Protein 4L15 (pdb70)

Secondary structure (DSSP, 8-state):
---GGGTTS-HHHHHHIIIIIEE-----TTTT-SS-HHHHHHHIIIIIHHHH-TTTS-GGGPPPSEEEEESSSSS-HHHHHHHHHHHTTPEEEEEEHHHHHTTT-TTHHHHHHHHHHHHHHSSSEEEEEETHHHHH---HHHHHHHHHHHHHHHHHTT-TT--EEEEEEES-GGG--TTTTTT-SEEEE-PPPPHHHHHHHHHHHHTTS-B---HHHHHHHHHH-TT--HHHHHHHHHHHHHHHHHTTGGGGGT--GGGSPPB-HHHHHHHHHH---SS-HHHHHHHHHHHHHH----

B-factor: mean 52.99, std 21.55, range [22.75, 134.72]

InterPro domains:
  IPR003593 AAA+ ATPase domain [SM00382] (348-484)
  IPR003959 ATPase, AAA-type, core [PF00004] (352-481)
  IPR003960 ATPase, AAA-type, conserved site [PS00674] (454-473)
  IPR015415 Spastin/Vps4, C-terminal [PF09336] (552-585)
  IPR027417 P-loop containing nucleoside triphosphate hydrolase [G3DSA:3.40.50.300] (311-581)
  IPR027417 P-loop containing nucleoside triphosphate hydrolase [SSF52540] (313-583)
  IPR041569 AAA ATPase, AAA+ lid domain [PF17862] (507-549)
  IPR050304 Microtubule-severing AAA ATPase [PTHR23074] (233-586)

Nearest PDB structures (foldseek):
  4l15-assembly1_A  TM=1.003E+00  e=4.415E-58  Caenorhabditis elegans
  4l16-assembly1_A  TM=9.827E-01  e=1.085E-46  Caenorhabditis elegans
  6pen-assembly1_A  TM=8.642E-01  e=1.098E-24  Homo sapiens
  1iy2-assembly1_A  TM=8.961E-01  e=2.132E-16  Thermus thermophilus
  1iy0-assembly1_A  TM=8.402E-01  e=6.247E-17  Thermus thermophilus

Sequence (298 aa):
RAEPTLKHFDENIISLIESEIMSVNNEIGWADVAGLEGAKKALREIVVLPFKRPDVFTGIRAPPKGVLLFGPPGTGKTMIGRCVASQCKATFFNISASSLTSKWVGEGEKLVRALFSVARLKLPSVIFIDEIDSLLSSHESSRRIKTEFLVQLDGVNTAPDERLLVLGATNRPQELDEAARRRFQKRLYIALPEPESRTQIVQNLLVGTRHDITNHNLERIRELTDGYSGADMRQLCTEAAMGPIRDIGDDIETIDKDDIRAVTVMDFAEAARVVRPTVDDSQLDAYAAWDKKFGCLP

Solvent-accessible surface area: 15462 Å² total; per-residue (Å²): 131,82,47,102,80,8,137,142,21,80,150,82,0,7,61,33,1,75,86,102,3,45,42,100,70,62,169,32,37,50,49,109,30,29,18,62,128,28,3,40,120,14,3,108,87,22,1,0,38,2,5,98,122,35,103,60,39,79,67,188,159,53,41,23,34,3,0,0,0,0,0,0,41,29,23,38,16,32,90,8,0,55,0,0,1,6,26,6,109,2,13,4,0,40,6,27,0,49,23,2,35,74,141,35,61,51,62,1,32,82,0,1,96,0,2,0,37,6,0,71,64,85,65,26,0,0,0,0,1,39,62,0,16,44,2,17,42,161,211,87,35,22,158,115,2,44,72,23,2,58,84,26,5,68,22,2,96,106,25,134,107,40,86,2,2,0,1,0,0,2,56,125,0,91,84,6,76,138,34,4,38,154,50,0,111,79,28,0,34,3,33,27,13,100,56,122,19,15,8,82,27,0,77,74,76,4,117,93,54,138,70,92,25,71,130,126,20,10,92,111,0,62,122,40,0,107,26,7,1,13,47,2,0,158,91,0,7,78,31,0,23,70,11,3,57,142,100,35,43,124,85,78,144,120,48,82,169,99,94,33,79,4,2,40,35,119,7,0,27,96,0,21,207,88,6,182,64,84,9,75,108,74,69,41,95,53,10,53,55,18,26,184,140,41,24,54,28,165

GO terms:
  GO:0005515 protein binding (F, IPI)
  GO:0008017 microtubule binding (F, IDA)
  GO:0005634 nucleus (C, IDA)
  GO:0016887 ATP hydrolysis activity (F, IDA)
  GO:0045931 positive regulation of mitotic cell cycle (P, IMP)
  GO:0000287 magnesium ion binding (F, IDA)
  GO:0016787 hydrolase activity (F, IDA)
  GO:0046034 ATP metabolic process (P, IDA)

Structure (mmCIF, N/CA/C/O backbone):
data_4L15
#
_entry.id   4L15
#
_cell.length_a   108.295
_cell.length_b   108.295
_cell.length_c   54.870
_cell.angle_alpha   90.00
_cell.angle_beta   90.00
_cell.angle_gamma   120.00
#
_symmetry.space_group_name_H-M   'P 65'
#
loop_
_entity.id
_entity.type
_entity.pdbx_description
1 polymer 'Fidgetin-like protein 1'
2 non-polymer TRIS(HYDROXYETHYL)AMINOMETHANE
3 water water
#
loop_
_atom_site.group_PDB
_atom_site.id
_atom_site.type_symbol
_atom_site.label_atom_id
_atom_site.label_alt_id
_atom_site.label_comp_id
_atom_site.label_asym_id
_atom_site.label_entity_id
_atom_site.label_seq_id
_atom_site.pdbx_PDB_ins_code
_atom_site.Cartn_x
_atom_site.Cartn_y
_atom_site.Cartn_z
_atom_site.occupancy
_atom_site.B_iso_or_equiv
_atom_site.auth_seq_id
_atom_site.auth_comp_id
_atom_site.auth_asym_id
_atom_site.auth_atom_id
_atom_site.pdbx_PDB_model_num
ATOM 1 N N . ARG A 1 26 ? -12.048 -32.251 -28.616 1.00 50.88 286 ARG A N 1
ATOM 2 C CA . ARG A 1 26 ? -12.953 -33.154 -27.912 1.00 40.11 286 ARG A CA 1
ATOM 3 C C . ARG A 1 26 ? -14.275 -33.406 -28.654 1.00 51.56 286 ARG A C 1
ATOM 4 O O . ARG A 1 26 ? -14.854 -32.509 -29.270 1.00 53.36 286 ARG A O 1
ATOM 12 N N . ALA A 1 27 ? -14.752 -34.640 -28.578 1.00 62.31 287 ALA A N 1
ATOM 13 C CA . ALA A 1 27 ? -15.973 -35.026 -29.262 1.00 66.50 287 ALA A CA 1
ATOM 14 C C . ALA A 1 27 ? -17.217 -34.592 -28.491 1.00 67.60 287 ALA A C 1
ATOM 15 O O . ALA A 1 27 ? -18.338 -34.776 -28.972 1.00 68.14 287 ALA A O 1
ATOM 17 N N . GLU A 1 28 ? -17.024 -34.043 -27.293 1.00 63.15 288 GLU A N 1
ATOM 18 C CA . GLU A 1 28 ? -18.157 -33.608 -26.482 1.00 55.05 288 GLU A CA 1
ATOM 19 C C . GLU A 1 28 ? -18.860 -32.413 -27.122 1.00 51.90 288 GLU A C 1
ATOM 20 O O . GLU A 1 28 ? -18.254 -31.341 -27.312 1.00 46.44 288 GLU A O 1
ATOM 26 N N . PRO A 1 29 ? -20.136 -32.614 -27.482 1.00 49.80 289 PRO A N 1
ATOM 27 C CA . PRO A 1 29 ? -20.991 -31.609 -28.109 1.00 53.94 289 PRO A CA 1
ATOM 28 C C . PRO A 1 29 ? -21.212 -30.412 -27.187 1.00 59.89 289 PRO A C 1
ATOM 29 O O . PRO A 1 29 ? -21.353 -29.277 -27.660 1.00 66.28 289 PRO A O 1
ATOM 33 N N . THR A 1 30 ? -21.229 -30.684 -25.883 1.00 46.28 290 THR A N 1
ATOM 34 C CA . THR A 1 30 ? -21.437 -29.668 -24.852 1.00 44.78 290 THR A CA 1
ATOM 35 C C . THR A 1 30 ? -20.198 -28.800 -24.555 1.00 51.53 290 THR A C 1
ATOM 36 O O . THR A 1 30 ? -20.293 -27.833 -23.808 1.00 61.40 290 THR A O 1
ATOM 40 N N . LEU A 1 31 ? -19.045 -29.140 -25.133 1.00 43.32 291 LEU A N 1
ATOM 41 C CA . LEU A 1 31 ? -17.826 -28.341 -24.940 1.00 43.62 291 LEU A CA 1
ATOM 42 C C . LEU A 1 31 ? -17.310 -27.748 -26.265 1.00 45.75 291 LEU A C 1
ATOM 43 O O . LEU A 1 31 ? -16.158 -27.286 -26.366 1.00 39.48 291 LEU A O 1
ATOM 48 N N . LYS A 1 32 ? -18.159 -27.776 -27.286 1.00 44.28 292 LYS A N 1
ATOM 49 C CA . LYS A 1 32 ? -17.763 -27.280 -28.599 1.00 46.87 292 LYS A CA 1
ATOM 50 C C . LYS A 1 32 ? -17.559 -25.772 -28.568 1.00 48.45 292 LYS A C 1
ATOM 51 O O . LYS A 1 32 ? -16.797 -25.232 -29.375 1.00 52.24 292 LYS A O 1
ATOM 57 N N . HIS A 1 33 ? -18.200 -25.110 -27.600 1.00 49.50 293 HIS A N 1
ATOM 58 C CA . HIS A 1 33 ? -18.072 -23.652 -27.413 1.00 57.72 293 HIS A CA 1
ATOM 59 C C . HIS A 1 33 ? -16.854 -23.195 -26.582 1.00 57.86 293 HIS A C 1
ATOM 60 O O . HIS A 1 33 ? -16.636 -22.001 -26.400 1.00 63.00 293 HIS A O 1
ATOM 67 N N . PHE A 1 34 ? -16.067 -24.132 -26.075 1.00 52.81 294 PHE A N 1
ATOM 68 C CA . PHE A 1 34 ? -14.820 -23.770 -25.416 1.00 45.48 294 PHE A CA 1
ATOM 69 C C . PHE A 1 34 ? -13.670 -23.867 -26.391 1.00 44.16 294 PHE A C 1
ATOM 70 O O . PHE A 1 34 ? -13.715 -24.653 -27.338 1.00 52.22 294 PHE A O 1
ATOM 78 N N . ASP A 1 35 ? -12.644 -23.056 -26.149 1.00 44.45 295 ASP A N 1
ATOM 79 C CA . ASP A 1 35 ?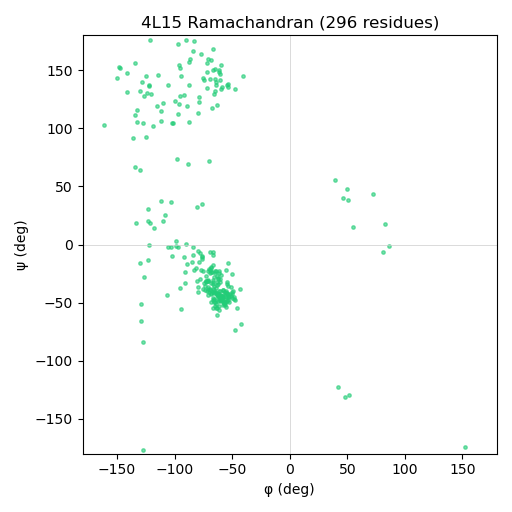 -11.371 -23.182 -26.845 1.00 50.44 295 ASP A CA 1
ATOM 80 C C . ASP A 1 35 ? -10.902 -24.629 -26.844 1.00 51.33 295 ASP A C 1
ATOM 81 O O . ASP A 1 35 ? -10.933 -25.318 -25.802 1.00 43.52 295 ASP A O 1
ATOM 86 N N . GLU A 1 36 ? -10.475 -25.092 -28.011 1.00 51.34 296 GLU A N 1
ATOM 87 C CA . GLU A 1 36 ? -9.977 -26.454 -28.152 1.00 59.77 296 GLU A CA 1
ATOM 88 C C . GLU A 1 36 ? -8.720 -26.661 -27.320 1.00 48.43 296 GLU A C 1
ATOM 89 O O . GLU A 1 36 ? -8.530 -27.727 -26.723 1.00 50.32 296 GLU A O 1
ATOM 95 N N . ASN A 1 37 ? -7.874 -25.635 -27.269 1.00 49.87 297 ASN A N 1
ATOM 96 C CA . ASN A 1 37 ? -6.657 -25.681 -26.456 1.00 57.22 297 ASN A CA 1
ATOM 97 C C . ASN A 1 37 ? -6.975 -25.865 -24.968 1.00 54.69 297 ASN A C 1
ATOM 98 O O . ASN A 1 37 ? -6.321 -26.635 -24.259 1.00 53.32 297 ASN A O 1
ATOM 103 N N . ILE A 1 38 ? -8.018 -25.181 -24.515 1.00 56.01 298 ILE A N 1
ATOM 104 C CA . ILE A 1 38 ? -8.423 -25.222 -23.113 1.00 55.68 298 ILE A CA 1
ATOM 105 C C . ILE A 1 38 ? -8.980 -26.587 -22.689 1.00 45.08 298 ILE A C 1
ATOM 106 O O . ILE A 1 38 ? -8.553 -27.142 -21.676 1.00 41.29 298 ILE A O 1
ATOM 111 N N . ILE A 1 39 ? -9.912 -27.121 -23.477 1.00 44.30 299 ILE A N 1
ATOM 112 C CA . ILE A 1 39 ? -10.384 -28.499 -23.311 1.00 45.73 299 ILE A CA 1
ATOM 113 C C . ILE A 1 39 ? -9.222 -29.493 -23.353 1.00 40.82 299 ILE A C 1
ATOM 114 O O . ILE A 1 39 ? -9.190 -30.453 -22.587 1.00 39.19 299 ILE A O 1
ATOM 119 N N . SER A 1 40 ? -8.266 -29.255 -24.247 1.00 42.75 300 SER A N 1
ATOM 120 C CA . SER A 1 40 ? -7.114 -30.141 -24.401 1.00 41.67 300 SER A CA 1
ATOM 121 C C . SER A 1 40 ? -6.253 -30.117 -23.144 1.00 42.90 300 SER A C 1
ATOM 122 O O . SER A 1 40 ? -5.689 -31.128 -22.719 1.00 46.91 300 SER A O 1
ATOM 125 N N . LEU A 1 41 ? -6.174 -28.940 -22.545 1.00 48.33 301 LEU A N 1
ATOM 126 C CA . LEU A 1 41 ? -5.457 -28.750 -21.300 1.00 43.47 301 LEU A CA 1
ATOM 127 C C . LEU A 1 41 ? -6.100 -29.552 -20.169 1.00 44.75 301 LEU A C 1
ATOM 128 O O . LEU A 1 41 ? -5.428 -30.337 -19.492 1.00 39.07 301 LEU A O 1
ATOM 133 N N . ILE A 1 42 ? -7.402 -29.335 -19.968 1.00 37.30 302 ILE A N 1
ATOM 134 C CA . ILE A 1 42 ? -8.160 -30.051 -18.951 1.00 42.45 302 ILE A CA 1
ATOM 135 C C . ILE A 1 42 ? -7.989 -31.560 -19.117 1.00 43.92 302 ILE A C 1
ATOM 136 O O . ILE A 1 42 ? -7.778 -32.306 -18.146 1.00 45.40 302 ILE A O 1
ATOM 141 N N . GLU A 1 43 ? -8.045 -32.008 -20.362 1.00 36.29 303 GLU A N 1
ATOM 142 C CA . GLU A 1 43 ? -7.972 -33.432 -20.642 1.00 42.86 303 GLU A CA 1
ATOM 143 C C . GLU A 1 43 ? -6.630 -34.066 -20.249 1.00 50.57 303 GLU A C 1
ATOM 144 O O . GLU A 1 43 ? -6.598 -35.165 -19.686 1.00 55.14 303 GLU A O 1
ATOM 150 N N . SER A 1 44 ? -5.528 -33.375 -20.526 1.00 43.49 304 SER A N 1
ATOM 151 C CA . SER A 1 44 ? -4.203 -33.985 -20.352 1.00 44.81 304 SER A CA 1
ATOM 152 C C . SER A 1 44 ? -3.410 -33.579 -19.101 1.00 49.42 304 SER A C 1
ATOM 153 O O . SER A 1 44 ? -2.389 -34.184 -18.822 1.00 63.58 304 SER A O 1
ATOM 156 N N . GLU A 1 45 ? -3.850 -32.570 -18.356 1.00 48.19 305 GLU A N 1
ATOM 157 C CA . GLU A 1 45 ? -3.077 -32.117 -17.190 1.00 51.42 305 GLU A CA 1
ATOM 158 C C . GLU A 1 45 ? -3.903 -32.072 -15.908 1.00 47.67 305 GLU A C 1
ATOM 159 O O . GLU A 1 45 ? -3.385 -32.203 -14.803 1.00 45.76 305 GLU A O 1
ATOM 165 N N . ILE A 1 46 ? -5.198 -31.868 -16.059 1.00 47.27 306 ILE A N 1
ATOM 166 C CA . ILE A 1 46 ? -6.031 -31.620 -14.907 1.00 39.00 306 ILE A CA 1
ATOM 167 C C . ILE A 1 46 ? -6.916 -32.809 -14.540 1.00 35.20 306 ILE A C 1
ATOM 168 O O . ILE A 1 46 ? -7.018 -33.171 -13.369 1.00 33.62 306 ILE A O 1
ATOM 173 N N . MET A 1 47 ? -7.515 -33.434 -15.551 1.00 35.71 307 MET A N 1
ATOM 174 C CA . MET A 1 47 ? -8.492 -34.500 -15.341 1.00 42.58 307 MET A CA 1
ATOM 175 C C . MET A 1 47 ? -7.791 -35.855 -15.226 1.00 47.21 307 MET A C 1
ATOM 176 O O . MET A 1 47 ? -6.856 -36.139 -15.973 1.00 52.50 307 MET A O 1
ATOM 181 N N . SER A 1 48 ? -8.220 -36.675 -14.272 1.00 37.74 308 SER A N 1
ATOM 182 C CA . SER A 1 48 ? -7.714 -38.038 -14.173 1.00 49.72 308 SER A CA 1
ATOM 183 C C . SER A 1 48 ? -8.789 -38.964 -13.627 1.00 58.20 308 SER A C 1
ATOM 184 O O . SER A 1 48 ? -9.693 -38.519 -12.913 1.00 59.30 308 SER A O 1
ATOM 187 N N . VAL A 1 49 ? -8.703 -40.245 -13.981 1.00 53.83 309 VAL A N 1
ATOM 188 C CA . VAL A 1 49 ? -9.534 -41.256 -13.335 1.00 62.45 309 VAL A CA 1
ATOM 189 C C . VAL A 1 49 ? -8.660 -42.388 -12.827 1.00 68.24 309 VAL A C 1
ATOM 190 O O . VAL A 1 49 ? -8.172 -43.221 -13.597 1.00 72.63 309 VAL A O 1
ATOM 194 N N . ASN A 1 50 ? -8.458 -42.408 -11.520 1.00 67.44 310 ASN A N 1
ATOM 195 C CA . ASN A 1 50 ? -7.629 -43.423 -10.908 1.00 74.77 310 ASN A CA 1
ATOM 196 C C . ASN A 1 50 ? -8.419 -44.140 -9.824 1.00 78.66 310 ASN A C 1
ATOM 197 O O . ASN A 1 50 ? -8.441 -43.688 -8.685 1.00 86.72 310 ASN A O 1
ATOM 202 N N . ASN A 1 51 ? -9.068 -45.251 -10.181 1.00 74.92 311 ASN A N 1
ATOM 203 C CA . ASN A 1 51 ? -9.936 -45.976 -9.248 1.00 83.73 311 ASN A CA 1
ATOM 204 C C . ASN A 1 51 ? -9.314 -47.242 -8.666 1.00 87.04 311 ASN A C 1
ATOM 205 O O . ASN A 1 51 ? -10.003 -48.235 -8.450 1.00 82.56 311 ASN A O 1
ATOM 210 N N . GLU A 1 52 ? -8.014 -47.201 -8.403 1.00 95.84 312 GLU A N 1
ATOM 211 C CA . GLU A 1 52 ? -7.313 -48.359 -7.860 1.00 102.30 312 GLU A CA 1
ATOM 212 C C . GLU A 1 52 ? -6.427 -47.958 -6.691 1.00 94.42 312 GLU A C 1
ATOM 213 O O . GLU A 1 52 ? -5.508 -48.682 -6.308 1.00 94.14 312 GLU A O 1
ATOM 219 N N . ILE A 1 53 ? -6.714 -46.797 -6.124 1.00 88.05 313 ILE A N 1
ATOM 220 C CA . ILE A 1 53 ? -5.907 -46.275 -5.038 1.00 83.30 313 ILE A CA 1
ATOM 221 C C . ILE A 1 53 ? -6.434 -46.758 -3.693 1.00 86.20 313 ILE A C 1
ATOM 222 O O . ILE A 1 53 ? -5.719 -46.708 -2.693 1.00 81.99 313 ILE A O 1
ATOM 227 N N . GLY A 1 54 ? -7.674 -47.242 -3.676 1.00 94.12 314 GLY A N 1
ATOM 228 C CA . GLY A 1 54 ? -8.324 -47.618 -2.433 1.00 103.00 314 GLY A CA 1
ATOM 229 C C . GLY A 1 54 ? -8.228 -46.463 -1.455 1.00 108.63 314 GLY A C 1
ATOM 230 O O . GLY A 1 54 ? -8.548 -45.325 -1.804 1.00 110.72 314 GLY A O 1
ATOM 231 N N . TRP A 1 55 ? -7.772 -46.743 -0.238 1.00 105.28 315 TRP A N 1
ATOM 232 C CA . TRP A 1 55 ? -7.426 -45.673 0.691 1.00 97.43 315 TRP A CA 1
ATOM 233 C C . TRP A 1 55 ? -5.928 -45.406 0.697 1.00 101.55 315 TRP A C 1
ATOM 234 O O . TRP A 1 55 ? -5.445 -44.579 1.467 1.00 107.79 315 TRP A O 1
ATOM 245 N N . ALA A 1 56 ? -5.208 -46.126 -0.161 1.00 100.76 316 ALA A N 1
ATOM 246 C CA . ALA A 1 56 ? -3.754 -45.994 -0.320 1.00 103.95 316 ALA A CA 1
ATOM 247 C C . ALA A 1 56 ? -2.924 -46.158 0.957 1.00 110.75 316 ALA A C 1
ATOM 248 O O . ALA A 1 56 ? -1.739 -45.814 0.964 1.00 111.79 316 ALA A O 1
ATOM 250 N N . ASP A 1 57 ? -3.540 -46.694 2.013 1.00 114.51 317 ASP A N 1
ATOM 251 C CA . ASP A 1 57 ? -2.884 -46.862 3.310 1.00 116.71 317 ASP A CA 1
ATOM 252 C C . ASP A 1 57 ? -2.224 -45.568 3.743 1.00 118.20 317 ASP A C 1
ATOM 253 O O . ASP A 1 57 ? -1.060 -45.559 4.145 1.00 120.42 317 ASP A O 1
ATOM 258 N N . VAL A 1 58 ? -2.964 -44.472 3.646 1.00 116.89 318 VAL A N 1
ATOM 259 C CA . VAL A 1 58 ? -2.371 -43.158 3.839 1.00 115.41 318 VAL A CA 1
ATOM 260 C C . VAL A 1 58 ? -1.935 -42.913 5.277 1.00 117.00 318 VAL A C 1
ATOM 261 O O . VAL A 1 58 ? -2.409 -43.560 6.210 1.00 115.64 318 VAL A O 1
ATOM 265 N N . ALA A 1 59 ? -1.016 -41.968 5.433 1.00 120.88 319 ALA A N 1
ATOM 266 C CA . ALA A 1 59 ? -0.579 -41.516 6.741 1.00 124.39 319 ALA A CA 1
ATOM 267 C C . ALA A 1 59 ? -1.647 -40.613 7.335 1.00 131.06 319 ALA A C 1
ATOM 268 O O . ALA A 1 59 ? -1.575 -40.234 8.506 1.00 134.72 319 ALA A O 1
ATOM 270 N N . GLY A 1 60 ? -2.626 -40.260 6.504 1.00 132.73 320 GLY A N 1
ATOM 271 C CA . GLY A 1 60 ? -3.761 -39.457 6.920 1.00 128.72 320 GLY A CA 1
ATOM 272 C C . GLY A 1 60 ? -4.455 -40.078 8.113 1.00 126.09 320 GLY A C 1
ATOM 273 O O . GLY A 1 60 ? -4.652 -41.297 8.173 1.00 124.30 320 GLY A O 1
ATOM 274 N N . LEU A 1 61 ? -4.813 -39.234 9.071 1.00 120.31 321 LEU A N 1
ATOM 275 C CA . LEU A 1 61 ? -5.360 -39.713 10.328 1.00 111.94 321 LEU A CA 1
ATOM 276 C C . LEU A 1 61 ? -6.703 -40.408 10.121 1.00 105.13 321 LEU A C 1
ATOM 277 O O . LEU A 1 61 ? -7.425 -40.108 9.171 1.00 99.16 321 LEU A O 1
ATOM 282 N N . GLU A 1 62 ? -7.005 -41.366 10.993 1.00 104.32 322 GLU A N 1
ATOM 283 C CA . GLU A 1 62 ? -8.213 -42.176 10.867 1.00 100.79 322 GLU A CA 1
ATOM 284 C C . GLU A 1 62 ? -9.478 -41.332 11.058 1.00 81.97 322 GLU A C 1
ATOM 285 O O . GLU A 1 62 ? -10.530 -41.653 10.502 1.00 68.34 322 GLU A O 1
ATOM 291 N N . GLY A 1 63 ? -9.362 -40.255 11.836 1.00 78.36 323 GLY A N 1
ATOM 292 C CA . GLY A 1 63 ? -10.475 -39.352 12.081 1.00 74.20 323 GLY A CA 1
ATOM 293 C C . GLY A 1 63 ? -10.895 -38.602 10.831 1.00 67.78 323 GLY A C 1
ATOM 294 O O . GLY A 1 63 ? -12.102 -38.515 10.508 1.00 68.61 323 GLY A O 1
ATOM 295 N N . ALA A 1 64 ? -9.901 -38.049 10.135 1.00 48.23 324 ALA A N 1
ATOM 296 C CA . ALA A 1 64 ? -10.118 -37.434 8.829 1.00 47.17 324 ALA A CA 1
ATOM 297 C C . ALA A 1 64 ? -10.662 -38.455 7.828 1.00 46.97 324 ALA A C 1
ATOM 298 O O . ALA A 1 64 ? -11.634 -38.178 7.115 1.00 39.81 324 ALA A O 1
ATOM 300 N N . LYS A 1 65 ? -10.029 -39.631 7.797 1.00 39.11 325 LYS A N 1
ATOM 301 C CA . LYS A 1 65 ? -10.370 -40.698 6.859 1.00 43.41 325 LYS A CA 1
ATOM 302 C C . LYS A 1 65 ? -11.861 -41.059 6.961 1.00 39.66 325 LYS A C 1
ATOM 303 O O . LYS A 1 65 ? -12.580 -41.147 5.956 1.00 39.35 325 LYS A O 1
ATOM 309 N N . LYS A 1 66 ? -12.319 -41.223 8.193 1.00 42.44 326 LYS A N 1
ATOM 310 C CA . LYS A 1 66 ? -13.711 -41.508 8.488 1.00 41.95 326 LYS A CA 1
ATOM 311 C C . LYS A 1 66 ? -14.618 -40.327 8.177 1.00 35.19 326 LYS A C 1
ATOM 312 O O . LYS A 1 66 ? -15.774 -40.518 7.771 1.00 41.29 326 LYS A O 1
ATOM 318 N N . ALA A 1 67 ? -14.111 -39.105 8.357 1.00 33.19 327 ALA A N 1
ATOM 319 C CA . ALA A 1 67 ? -14.945 -37.926 8.081 1.00 34.31 327 ALA A CA 1
ATOM 320 C C . ALA A 1 67 ? -15.261 -37.809 6.593 1.00 36.83 327 ALA A C 1
ATOM 321 O O . ALA A 1 67 ? -16.424 -37.759 6.196 1.00 43.10 327 ALA A O 1
ATOM 323 N N . LEU A 1 68 ? -14.239 -37.795 5.749 1.00 33.83 328 LEU A N 1
ATOM 324 C CA . LEU A 1 68 ? -14.526 -37.604 4.338 1.00 48.42 328 LEU A CA 1
ATOM 325 C C . LEU A 1 68 ? -15.090 -38.890 3.721 1.00 45.76 328 LEU A C 1
ATOM 326 O O . LEU A 1 68 ? -15.617 -38.888 2.608 1.00 46.00 328 LEU A O 1
ATOM 331 N N . ARG A 1 69 ? -15.009 -39.984 4.469 1.00 32.86 329 ARG A N 1
ATOM 332 C CA . ARG A 1 69 ? -15.774 -41.169 4.112 1.00 30.79 329 ARG A CA 1
ATOM 333 C C . ARG A 1 69 ? -17.252 -40.846 4.258 1.00 32.56 329 ARG A C 1
ATOM 334 O O . ARG A 1 69 ? -18.062 -41.139 3.382 1.00 36.36 329 ARG A O 1
ATOM 342 N N . GLU A 1 70 ? -17.589 -40.232 5.387 1.00 35.51 330 GLU A N 1
ATOM 343 C CA . GLU A 1 70 ? -18.971 -39.917 5.708 1.00 34.08 330 GLU A CA 1
ATOM 344 C C . GLU A 1 70 ? -19.481 -38.686 4.964 1.00 31.68 330 GLU A C 1
ATOM 345 O O . GLU A 1 70 ? -20.666 -38.573 4.678 1.00 37.21 330 GLU A O 1
ATOM 351 N N . ILE A 1 71 ? -18.574 -37.769 4.664 1.00 28.47 331 ILE A N 1
ATOM 352 C CA . ILE A 1 71 ? -18.933 -36.462 4.126 1.00 35.07 331 ILE A CA 1
ATOM 353 C C . ILE A 1 71 ? -18.950 -36.500 2.599 1.00 31.51 331 ILE A C 1
ATOM 354 O O . ILE A 1 71 ? -19.621 -35.702 1.948 1.00 32.24 331 ILE A O 1
ATOM 359 N N . VAL A 1 72 ? -18.210 -37.456 2.042 1.00 37.94 332 VAL A N 1
ATOM 360 C CA . VAL A 1 72 ? -17.972 -37.537 0.603 1.00 33.98 332 VAL A CA 1
ATOM 361 C C . VAL A 1 72 ? -18.260 -38.919 0.021 1.00 37.49 332 VAL A C 1
ATOM 362 O O . VAL A 1 72 ? -19.183 -39.085 -0.776 1.00 43.87 332 VAL A O 1
ATOM 366 N N . VAL A 1 73 ? -17.463 -39.904 0.432 1.00 26.14 333 VAL A N 1
ATOM 367 C CA . VAL A 1 73 ? -17.475 -41.217 -0.202 1.00 33.85 333 VAL A CA 1
ATOM 368 C C . VAL A 1 73 ? -18.842 -41.902 -0.194 1.00 37.88 333 VAL A C 1
ATOM 369 O O . VAL A 1 73 ? -19.329 -42.342 -1.233 1.00 44.45 333 VAL A O 1
ATOM 373 N N . LEU A 1 74 ? -19.465 -41.988 0.969 1.00 26.04 334 LEU A N 1
ATOM 374 C CA . LEU A 1 74 ? -20.774 -42.617 1.055 1.00 29.16 334 LEU A CA 1
ATOM 375 C C . LEU A 1 74 ? -21.914 -41.744 0.474 1.00 36.14 334 LEU A C 1
ATOM 376 O O . LEU A 1 74 ? -22.847 -42.268 -0.144 1.00 41.36 334 LEU A O 1
ATOM 381 N N . PRO A 1 75 ? -21.840 -40.409 0.636 1.00 44.25 335 PRO A N 1
ATOM 382 C CA . PRO A 1 75 ? -22.833 -39.652 -0.144 1.00 42.97 335 PRO A CA 1
ATOM 383 C C . PRO A 1 75 ? -22.681 -39.817 -1.658 1.00 39.89 335 PRO A C 1
ATOM 384 O O . PRO A 1 75 ? -23.702 -39.734 -2.366 1.00 32.17 335 PRO A O 1
ATOM 388 N N . PHE A 1 76 ? -21.465 -40.056 -2.157 1.00 25.81 336 PHE A N 1
ATOM 389 C CA . PHE A 1 76 ? -21.325 -40.321 -3.599 1.00 40.30 336 PHE A CA 1
ATOM 390 C C . PHE A 1 76 ? -21.792 -41.721 -3.992 1.00 44.63 336 PHE A C 1
ATOM 391 O O . PHE A 1 76 ? -22.404 -41.887 -5.042 1.00 53.72 336 PHE A O 1
ATOM 399 N N . LYS A 1 77 ? -21.515 -42.714 -3.147 1.00 45.58 337 LYS A N 1
ATOM 400 C CA . LYS A 1 77 ? -21.945 -44.092 -3.403 1.00 49.24 337 LYS A CA 1
ATOM 401 C C . LYS A 1 77 ? -23.463 -44.308 -3.298 1.00 46.89 337 LYS A C 1
ATOM 402 O O . LYS A 1 77 ? -24.040 -45.055 -4.075 1.00 51.20 337 LYS A O 1
ATOM 408 N N . ARG A 1 78 ? -24.093 -43.641 -2.336 1.00 35.58 338 ARG A N 1
ATOM 409 C CA . ARG A 1 78 ? -25.502 -43.846 -2.037 1.00 33.05 338 ARG A CA 1
ATOM 410 C C . ARG A 1 78 ? -26.272 -42.516 -1.963 1.00 34.50 338 ARG A C 1
ATOM 411 O O . ARG A 1 78 ? -26.784 -42.150 -0.904 1.00 31.78 338 ARG A O 1
ATOM 419 N N . PRO A 1 79 ? -26.355 -41.778 -3.083 1.00 37.45 339 PRO A N 1
ATOM 420 C CA . PRO A 1 79 ? -27.089 -40.502 -3.053 1.00 31.06 339 PRO A CA 1
ATOM 421 C C . PRO A 1 79 ? -28.525 -40.650 -2.554 1.00 37.81 339 PRO A C 1
ATOM 422 O O . PRO A 1 79 ? -29.129 -39.680 -2.091 1.00 40.40 339 PRO A O 1
ATOM 426 N N . ASP A 1 80 ? -29.069 -41.854 -2.649 1.00 41.33 340 ASP A N 1
ATOM 427 C CA . ASP A 1 80 ? -30.424 -42.097 -2.181 1.00 39.92 340 ASP A CA 1
ATOM 428 C C . ASP A 1 80 ? -30.521 -42.096 -0.649 1.00 43.44 340 ASP A C 1
ATOM 429 O O . ASP A 1 80 ? -31.556 -41.757 -0.085 1.00 56.72 340 ASP A O 1
ATOM 434 N N . VAL A 1 81 ? -29.432 -42.439 0.024 1.00 36.31 341 VAL A N 1
ATOM 435 C CA . VAL A 1 81 ? -29.421 -42.497 1.479 1.00 34.43 341 VAL A CA 1
ATOM 436 C C . VAL A 1 81 ? -28.997 -41.181 2.115 1.00 44.03 341 VAL A C 1
ATOM 437 O O . VAL A 1 81 ? -29.461 -40.820 3.206 1.00 44.93 341 VAL A O 1
ATOM 441 N N . PHE A 1 82 ? -28.099 -40.469 1.441 1.00 52.24 342 PHE A N 1
ATOM 442 C CA . PHE A 1 82 ? -27.510 -39.269 2.024 1.00 41.79 342 PHE A CA 1
ATOM 443 C C . PHE A 1 82 ? -28.193 -38.000 1.534 1.00 40.17 342 PHE A C 1
ATOM 444 O O . PHE A 1 82 ? -27.651 -37.229 0.740 1.00 29.84 342 PHE A O 1
ATOM 452 N N . THR A 1 83 ? -29.398 -37.798 2.057 1.00 33.85 343 THR A N 1
ATOM 453 C CA . THR A 1 83 ? -30.268 -36.707 1.663 1.00 38.41 343 THR A CA 1
ATOM 454 C C . THR A 1 83 ? -30.635 -36.045 2.963 1.00 36.01 343 THR A C 1
ATOM 455 O O . THR A 1 83 ? -30.148 -36.481 3.999 1.00 42.41 343 THR A O 1
ATOM 459 N N . GLY A 1 84 ? -31.494 -35.026 2.917 1.00 34.63 344 GLY A N 1
ATOM 460 C CA . GLY A 1 84 ? -31.865 -34.259 4.099 1.00 29.09 344 GLY A CA 1
ATOM 461 C C . GLY A 1 84 ? -30.624 -33.858 4.873 1.00 40.20 344 GLY A C 1
ATOM 462 O O . GLY A 1 84 ? -29.644 -33.396 4.271 1.00 36.94 344 GLY A O 1
ATOM 463 N N . ILE A 1 85 ? -30.632 -34.085 6.189 1.00 35.57 345 ILE A N 1
ATOM 464 C CA . ILE A 1 85 ? -29.481 -33.739 7.013 1.00 36.82 345 ILE A CA 1
ATOM 465 C C . ILE A 1 85 ? -28.283 -34.617 6.734 1.00 35.58 345 ILE A C 1
ATOM 466 O O . ILE A 1 85 ? -27.201 -34.371 7.281 1.00 42.27 345 ILE A O 1
ATOM 471 N N . ARG A 1 86 ? -28.464 -35.648 5.906 1.00 32.52 346 ARG A N 1
ATOM 472 C CA . ARG A 1 86 ? -27.357 -36.559 5.593 1.00 27.85 346 ARG A CA 1
ATOM 473 C C . ARG A 1 86 ? -26.625 -36.091 4.342 1.00 39.92 346 ARG A C 1
ATOM 474 O O . ARG A 1 86 ? -25.530 -36.575 4.016 1.00 37.79 346 ARG A O 1
ATOM 482 N N . ALA A 1 87 ? -27.234 -35.119 3.673 1.00 27.29 347 ALA A N 1
ATOM 483 C CA . ALA A 1 87 ? -26.703 -34.575 2.424 1.00 35.54 347 ALA A CA 1
ATOM 484 C C . ALA A 1 87 ? -25.318 -33.972 2.605 1.00 27.93 347 ALA A C 1
ATOM 485 O O . ALA A 1 87 ? -25.108 -33.200 3.529 1.00 38.78 347 ALA A O 1
ATOM 487 N N . PRO A 1 88 ? -24.391 -34.296 1.693 1.00 33.90 348 PRO A N 1
ATOM 488 C CA . PRO A 1 88 ? -23.020 -33.759 1.713 1.00 30.04 348 PRO A CA 1
ATOM 489 C C . PRO A 1 88 ? -22.982 -32.251 1.440 1.00 36.36 348 PRO A C 1
ATOM 490 O O . PRO A 1 88 ? -23.841 -31.707 0.721 1.00 32.31 348 PRO A O 1
ATOM 494 N N . PRO A 1 89 ? -21.980 -31.563 2.001 1.00 42.84 349 PRO A N 1
ATOM 495 C CA . PRO A 1 89 ? -21.767 -30.142 1.692 1.00 33.44 349 PRO A CA 1
ATOM 496 C C . PRO A 1 89 ? -21.224 -30.021 0.266 1.00 28.17 349 PRO A C 1
ATOM 497 O O . PRO A 1 89 ? -20.654 -30.971 -0.248 1.00 34.08 349 PRO A O 1
ATOM 501 N N . LYS A 1 90 ? -21.400 -28.891 -0.394 1.00 38.63 350 LYS A N 1
ATOM 502 C CA . LYS A 1 90 ? -20.862 -28.791 -1.746 1.00 38.22 350 LYS A CA 1
ATOM 503 C C . LYS A 1 90 ? -19.346 -28.517 -1.742 1.00 36.44 350 LYS A C 1
ATOM 504 O O . LYS A 1 90 ? -18.664 -28.705 -2.753 1.00 27.96 350 LYS A O 1
ATOM 510 N N . GLY A 1 91 ? -18.822 -28.112 -0.586 1.00 32.84 351 GLY A N 1
ATOM 511 C CA . GLY A 1 91 ? -17.418 -27.778 -0.468 1.00 24.78 351 GLY A CA 1
ATOM 512 C C . GLY A 1 91 ? -16.738 -28.198 0.818 1.00 33.78 351 GLY A C 1
ATOM 513 O O . GLY A 1 91 ? -17.227 -27.946 1.923 1.00 34.47 351 GLY A O 1
ATOM 514 N N . VAL A 1 92 ? -15.581 -28.835 0.663 1.00 42.28 352 VAL A N 1
ATOM 515 C CA . VAL A 1 92 ? -14.798 -29.305 1.803 1.00 38.70 352 VAL A CA 1
ATOM 516 C C . VAL A 1 92 ? -13.401 -28.688 1.763 1.00 40.01 352 VAL A C 1
ATOM 517 O O . VAL A 1 92 ? -12.771 -28.582 0.705 1.00 35.87 352 VAL A O 1
ATOM 521 N N . LEU A 1 93 ? -12.940 -28.249 2.925 1.00 39.54 353 LEU A N 1
ATOM 522 C CA . LEU A 1 93 ? -11.650 -27.600 3.042 1.00 38.78 353 LEU A CA 1
ATOM 523 C C . LEU A 1 93 ? -10.715 -28.538 3.796 1.00 42.70 353 LEU A C 1
ATOM 524 O O . LEU A 1 93 ? -11.024 -28.959 4.912 1.00 38.73 353 LEU A O 1
ATOM 529 N N . LEU A 1 94 ? -9.592 -28.899 3.177 1.00 39.74 354 LEU A N 1
ATOM 530 C CA . LEU A 1 94 ? -8.509 -29.559 3.907 1.00 29.24 354 LEU A CA 1
ATOM 531 C C . LEU A 1 94 ? -7.499 -28.478 4.319 1.00 31.18 354 LEU A C 1
ATOM 532 O O . LEU A 1 94 ? -6.974 -27.761 3.473 1.00 27.76 354 LEU A O 1
ATOM 537 N N . PHE A 1 95 ? -7.252 -28.319 5.614 1.00 26.33 355 PHE A N 1
ATOM 538 C CA . PHE A 1 95 ? -6.265 -27.327 6.044 1.00 28.84 355 PHE A CA 1
ATOM 539 C C . PHE A 1 95 ? -5.351 -27.933 7.109 1.00 33.61 355 PHE A C 1
ATOM 540 O O . PHE A 1 95 ? -5.723 -28.871 7.817 1.00 36.88 355 PHE A O 1
ATOM 548 N N . GLY A 1 96 ? -4.160 -27.362 7.230 1.00 35.54 356 GLY A N 1
ATOM 549 C CA . GLY A 1 96 ? -3.175 -27.837 8.176 1.00 36.97 356 GLY A CA 1
ATOM 550 C C . GLY A 1 96 ? -1.789 -27.526 7.671 1.00 33.69 356 GLY A C 1
ATOM 551 O O . GLY A 1 96 ? -1.636 -26.852 6.642 1.00 37.72 356 GLY A O 1
ATOM 552 N N . PRO A 1 97 ? -0.774 -28.019 8.389 1.00 38.79 357 PRO A N 1
ATOM 553 C CA . PRO A 1 97 ? 0.634 -27.872 8.010 1.00 33.38 357 PRO A CA 1
ATOM 554 C C . PRO A 1 97 ? 0.918 -28.522 6.657 1.00 36.42 357 PRO A C 1
ATOM 555 O O . PRO A 1 97 ? 0.313 -29.543 6.291 1.00 34.75 357 PRO A O 1
ATOM 559 N N . PRO A 1 98 ? 1.845 -27.925 5.903 1.00 40.17 358 PRO A N 1
ATOM 560 C CA . PRO A 1 98 ? 2.223 -28.429 4.577 1.00 38.16 358 PRO A CA 1
ATOM 561 C C . PRO A 1 98 ? 3.014 -29.734 4.691 1.00 39.62 358 PRO A C 1
ATOM 562 O O . PRO A 1 98 ? 3.574 -30.034 5.753 1.00 36.29 358 PRO A O 1
ATOM 566 N N . GLY A 1 99 ? 3.056 -30.502 3.611 1.00 32.21 359 GLY A N 1
ATOM 567 C CA . GLY A 1 99 ? 3.813 -31.728 3.615 1.00 30.10 359 GLY A CA 1
ATOM 568 C C . GLY A 1 99 ? 3.054 -32.879 4.230 1.00 38.84 359 GLY A C 1
ATOM 569 O O . GLY A 1 99 ? 3.652 -33.892 4.608 1.00 45.44 359 GLY A O 1
ATOM 570 N N . THR A 1 100 ? 1.735 -32.729 4.332 1.00 31.93 360 THR A N 1
ATOM 571 C 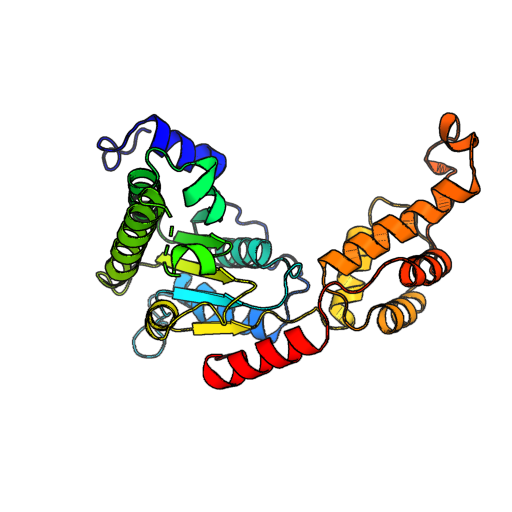CA . THR A 1 100 ? 0.877 -33.820 4.793 1.00 25.31 360 THR A CA 1
ATOM 572 C C . THR A 1 100 ? 0.255 -34.580 3.624 1.00 22.87 360 THR A C 1
ATOM 573 O O . THR A 1 100 ? -0.478 -35.545 3.822 1.00 24.17 360 THR A O 1
ATOM 577 N N . GLY A 1 101 ? 0.526 -34.138 2.408 1.00 41.04 361 GLY A N 1
ATOM 578 C CA . GLY A 1 101 ? 0.013 -34.826 1.245 1.00 48.87 361 GLY A CA 1
ATOM 579 C C . GLY A 1 101 ? -1.477 -34.626 1.059 1.00 45.44 361 GLY A C 1
ATOM 580 O O . GLY A 1 101 ? -2.208 -35.570 0.731 1.00 34.05 361 GLY A O 1
ATOM 581 N N . LYS A 1 102 ? -1.937 -33.394 1.245 1.00 39.86 362 LYS A N 1
ATOM 582 C CA . LYS A 1 102 ? -3.358 -33.119 1.103 1.00 31.28 362 LYS A CA 1
ATOM 583 C C . LYS A 1 102 ? -3.858 -33.509 -0.293 1.00 40.93 362 LYS A C 1
ATOM 584 O O . LYS A 1 102 ? -4.946 -34.075 -0.430 1.00 43.18 362 LYS A O 1
ATOM 590 N N . THR A 1 103 ? -3.033 -33.250 -1.310 1.00 43.23 363 THR A N 1
ATOM 591 C CA . THR A 1 103 ? -3.348 -33.625 -2.688 1.00 42.68 363 THR A CA 1
ATOM 592 C C . THR A 1 103 ? -3.632 -35.125 -2.847 1.00 42.90 363 THR A C 1
ATOM 593 O O . THR A 1 103 ? -4.658 -35.512 -3.402 1.00 41.35 363 THR A O 1
ATOM 597 N N . MET A 1 104 ? -2.751 -35.969 -2.330 1.00 44.38 364 MET A N 1
ATOM 598 C CA . MET A 1 104 ? -2.956 -37.409 -2.446 1.00 39.23 364 MET A CA 1
ATOM 599 C C . MET A 1 104 ? -4.227 -37.859 -1.732 1.00 36.47 364 MET A C 1
ATOM 600 O O . MET A 1 104 ? -4.907 -38.784 -2.181 1.00 32.42 364 MET A O 1
ATOM 605 N N . ILE A 1 105 ? -4.548 -37.195 -0.625 1.00 32.81 365 ILE A N 1
ATOM 606 C CA . ILE A 1 105 ? -5.799 -37.454 0.066 1.00 30.62 365 ILE A CA 1
ATOM 607 C C . ILE A 1 105 ? -6.987 -37.197 -0.866 1.00 31.75 365 ILE A C 1
ATOM 608 O O . ILE A 1 105 ? -7.914 -38.008 -0.933 1.00 33.83 365 ILE A O 1
ATOM 613 N N . GLY A 1 106 ? -6.936 -36.074 -1.588 1.00 27.27 366 GLY A N 1
ATOM 614 C CA . GLY A 1 106 ? -7.959 -35.714 -2.554 1.00 26.37 366 GLY A CA 1
ATOM 615 C C . GLY A 1 106 ? -8.088 -36.794 -3.609 1.00 30.30 366 GLY A C 1
ATOM 616 O O . GLY A 1 106 ? -9.186 -37.216 -3.981 1.00 26.25 366 GLY A O 1
ATOM 617 N N . ARG A 1 107 ? -6.944 -37.264 -4.074 1.00 26.83 367 ARG A N 1
ATOM 618 C CA . ARG A 1 107 ? -6.914 -38.281 -5.099 1.00 35.39 367 ARG A CA 1
ATOM 619 C C . ARG A 1 107 ? -7.553 -39.592 -4.614 1.00 39.89 367 ARG A C 1
ATOM 620 O O . ARG A 1 107 ? -8.337 -40.208 -5.345 1.00 45.83 367 ARG A O 1
ATOM 628 N N . CYS A 1 108 ? -7.232 -39.995 -3.381 1.00 34.57 368 CYS A N 1
ATOM 629 C CA . CYS A 1 108 ? -7.842 -41.182 -2.759 1.00 43.25 368 CYS A CA 1
ATOM 630 C C . CYS A 1 108 ? -9.336 -41.035 -2.614 1.00 37.28 368 CYS A C 1
ATOM 631 O O . CYS A 1 108 ? -10.090 -41.921 -3.021 1.00 35.48 368 CYS A O 1
ATOM 634 N N . VAL A 1 109 ? -9.748 -39.927 -2.003 1.00 29.40 369 VAL A N 1
ATOM 635 C CA . VAL A 1 109 ? -11.162 -39.643 -1.806 1.00 39.42 369 VAL A CA 1
ATOM 636 C C . VAL A 1 109 ? -11.936 -39.801 -3.114 1.00 41.10 369 VAL A C 1
ATOM 637 O O . VAL A 1 109 ? -12.978 -40.456 -3.145 1.00 44.32 369 VAL A O 1
ATOM 641 N N . ALA A 1 110 ? -11.386 -39.238 -4.190 1.00 33.91 370 ALA A N 1
ATOM 642 C CA . ALA A 1 110 ? -11.987 -39.320 -5.515 1.00 38.91 370 ALA A CA 1
ATOM 643 C C . ALA A 1 110 ? -12.070 -40.766 -6.006 1.00 49.59 370 ALA A C 1
ATOM 644 O O . ALA A 1 110 ? -13.099 -41.185 -6.557 1.00 38.71 370 ALA A O 1
ATOM 646 N N . SER A 1 111 ? -10.978 -41.510 -5.806 1.00 41.75 371 SER A N 1
ATOM 647 C CA . SER A 1 111 ? -10.887 -42.912 -6.195 1.00 35.47 371 SER A CA 1
ATOM 648 C C . SER A 1 111 ? -11.907 -43.757 -5.431 1.00 40.98 371 SER A C 1
ATOM 649 O O . SER A 1 111 ? -12.578 -44.654 -5.981 1.00 39.82 371 SER A O 1
ATOM 652 N N . GLN A 1 112 ? -12.014 -43.452 -4.147 1.00 38.24 372 GLN A N 1
ATOM 653 C CA . GLN A 1 112 ? -12.957 -44.116 -3.267 1.00 33.79 372 GLN A CA 1
ATOM 654 C C . GLN A 1 112 ? -14.393 -44.078 -3.774 1.00 29.54 372 GLN A C 1
ATOM 655 O O . GLN A 1 112 ? -15.140 -45.025 -3.576 1.00 31.04 372 GLN A O 1
ATOM 661 N N . CYS A 1 113 ? -14.797 -42.982 -4.408 1.00 35.47 373 CYS A N 1
ATOM 662 C CA . CYS A 1 113 ? -16.170 -42.909 -4.886 1.00 48.40 373 CYS A CA 1
ATOM 663 C C . CYS A 1 113 ? -16.257 -42.964 -6.393 1.00 48.46 373 CYS A C 1
ATOM 664 O O . CYS A 1 113 ? -17.274 -42.569 -6.973 1.00 49.74 373 CYS A O 1
ATOM 667 N N . LYS A 1 114 ? -15.199 -43.472 -7.020 1.00 39.16 374 LYS A N 1
ATOM 668 C CA . LYS A 1 114 ? -15.193 -43.616 -8.474 1.00 55.41 374 LYS A CA 1
ATOM 669 C C . LYS A 1 114 ? -15.590 -42.309 -9.173 1.00 45.30 374 LYS A C 1
ATOM 670 O O . LYS A 1 114 ? -16.307 -42.311 -10.178 1.00 51.79 374 LYS A O 1
ATOM 676 N N . ALA A 1 115 ? -15.116 -41.201 -8.615 1.00 36.50 375 ALA A N 1
ATOM 677 C CA . ALA A 1 115 ? -15.337 -39.878 -9.181 1.00 33.27 375 ALA A CA 1
ATOM 678 C C . ALA A 1 115 ? -14.259 -39.548 -10.207 1.00 34.45 375 ALA A C 1
ATOM 679 O O . ALA A 1 115 ? -13.167 -40.104 -10.181 1.00 40.82 375 ALA A O 1
ATOM 681 N N . THR A 1 116 ? -14.563 -38.633 -11.111 1.00 36.43 376 THR A N 1
ATOM 682 C CA . THR A 1 116 ? -13.530 -38.113 -11.988 1.00 32.93 376 THR A CA 1
ATOM 683 C C . THR A 1 116 ? -12.745 -37.088 -11.184 1.00 35.66 376 THR A C 1
ATOM 684 O O . THR A 1 116 ? -13.328 -36.165 -10.600 1.00 44.71 376 THR A O 1
ATOM 688 N N . PHE A 1 117 ? -11.428 -37.249 -11.146 1.00 29.46 377 PHE A N 1
ATOM 689 C CA . PHE A 1 117 ? -10.593 -36.353 -10.373 1.00 27.78 377 PHE A CA 1
ATOM 690 C C . PHE A 1 117 ? -10.120 -35.210 -11.248 1.00 29.24 377 PHE A C 1
ATOM 691 O O . PHE A 1 117 ? -9.595 -35.426 -12.334 1.00 48.76 377 PHE A O 1
ATOM 699 N N . PHE A 1 118 ? -10.313 -33.987 -10.776 1.00 29.75 378 PHE A N 1
ATOM 700 C CA . PHE A 1 118 ? -9.816 -32.809 -11.469 1.00 26.94 378 PHE A CA 1
ATOM 701 C C . PHE A 1 118 ? -8.841 -32.102 -10.559 1.00 38.58 378 PHE A C 1
ATOM 702 O O . PHE A 1 118 ? -9.232 -31.407 -9.609 1.00 40.64 378 PHE A O 1
ATOM 710 N N . ASN A 1 119 ? -7.563 -32.293 -10.844 1.00 43.53 379 ASN A N 1
ATOM 711 C CA . ASN A 1 119 ? -6.526 -31.742 -10.002 1.00 46.75 379 ASN A CA 1
ATOM 712 C C . ASN A 1 119 ? -5.976 -30.457 -10.600 1.00 46.89 379 ASN A C 1
ATOM 713 O O . ASN A 1 119 ? -5.511 -30.429 -11.740 1.00 57.06 379 ASN A O 1
ATOM 718 N N . ILE A 1 120 ? -6.043 -29.394 -9.817 1.00 37.45 380 ILE A N 1
ATOM 719 C CA . ILE A 1 120 ? -5.616 -28.091 -10.276 1.00 40.10 380 ILE A CA 1
ATOM 720 C C . ILE A 1 120 ? -5.036 -27.315 -9.096 1.00 43.02 380 ILE A C 1
ATOM 721 O O . ILE A 1 120 ? -5.392 -27.553 -7.936 1.00 40.42 380 ILE A O 1
ATOM 726 N N . SER A 1 121 ? -4.121 -26.406 -9.399 1.00 45.20 381 SER A N 1
ATOM 727 C CA . SER A 1 121 ? -3.443 -25.617 -8.390 1.00 45.18 381 SER A CA 1
ATOM 728 C C . SER A 1 121 ? -3.882 -24.188 -8.609 1.00 45.61 381 SER A C 1
ATOM 729 O O . SER A 1 121 ? -4.129 -23.779 -9.744 1.00 54.73 381 SER A O 1
ATOM 732 N N . ALA A 1 122 ? -4.010 -23.429 -7.533 1.00 35.21 382 ALA A N 1
ATOM 733 C CA . ALA A 1 122 ? -4.461 -22.051 -7.666 1.00 33.55 382 ALA A CA 1
ATOM 734 C C . ALA A 1 122 ? -3.362 -21.175 -8.270 1.00 42.04 382 ALA A C 1
ATOM 735 O O . ALA A 1 122 ? -3.653 -20.220 -9.005 1.00 37.46 382 ALA A O 1
ATOM 737 N N . SER A 1 123 ? -2.103 -21.507 -7.964 1.00 40.08 383 SER A N 1
ATOM 738 C CA . SER A 1 123 ? -0.964 -20.827 -8.581 1.00 35.47 383 SER A CA 1
ATOM 739 C C . SER A 1 123 ? -0.998 -21.025 -10.090 1.00 43.85 383 SER A C 1
ATOM 740 O O . SER A 1 123 ? -0.767 -20.086 -10.849 1.00 43.13 383 SER A O 1
ATOM 743 N N . SER A 1 124 ? -1.283 -22.255 -10.518 1.00 40.41 384 SER A N 1
ATOM 744 C CA . SER A 1 124 ? -1.295 -22.575 -11.935 1.00 25.94 384 SER A CA 1
ATOM 745 C C . SER A 1 124 ? -2.288 -21.692 -12.665 1.00 41.51 384 SER A C 1
ATOM 746 O O . SER A 1 124 ? -2.014 -21.217 -13.764 1.00 48.73 384 SER A O 1
ATOM 749 N N . LEU A 1 125 ? -3.431 -21.451 -12.031 1.00 35.44 385 LEU A N 1
ATOM 750 C CA . LEU A 1 125 ? -4.451 -20.575 -12.594 1.00 45.23 385 LEU A CA 1
ATOM 751 C C . LEU A 1 125 ? -4.016 -19.126 -12.728 1.00 48.25 385 LEU A C 1
ATOM 752 O O . LEU A 1 125 ? -4.342 -18.464 -13.717 1.00 52.71 385 LEU A O 1
ATOM 757 N N . THR A 1 126 ? -3.310 -18.630 -11.714 1.00 40.02 386 THR A N 1
ATOM 758 C CA . THR A 1 126 ? -3.058 -17.200 -11.614 1.00 46.17 386 THR A CA 1
ATOM 759 C C . THR A 1 126 ? -1.637 -16.857 -12.032 1.00 51.06 386 THR A C 1
ATOM 760 O O . THR A 1 126 ? -1.256 -15.698 -12.061 1.00 56.77 386 THR A O 1
ATOM 764 N N . SER A 1 127 ? -0.865 -17.883 -12.360 1.00 51.86 387 SER A N 1
ATOM 765 C CA . SER A 1 127 ? 0.513 -17.717 -12.809 1.00 54.04 387 SER A CA 1
ATOM 766 C C . SER A 1 127 ? 0.706 -18.464 -14.139 1.00 51.38 387 SER A C 1
ATOM 767 O O . SER A 1 127 ? 0.576 -17.860 -15.203 1.00 36.30 387 SER A O 1
ATOM 770 N N . LYS A 1 128 ? 0.979 -19.771 -14.079 1.00 39.87 388 LYS A N 1
ATOM 771 C CA . LYS A 1 128 ? 1.147 -20.585 -15.295 1.00 46.13 388 LYS A CA 1
ATOM 772 C C . LYS A 1 128 ? 0.117 -20.320 -16.417 1.00 48.62 388 LYS A C 1
ATOM 773 O O . LYS A 1 128 ? 0.455 -20.299 -17.599 1.00 47.62 388 LYS A O 1
ATOM 779 N N . TRP A 1 129 ? -1.134 -20.089 -16.032 1.00 42.66 389 TRP A N 1
ATOM 780 C CA . TRP A 1 129 ? -2.222 -20.004 -16.996 1.00 33.80 389 TRP A CA 1
ATOM 781 C C . TRP A 1 129 ? -3.018 -18.706 -16.960 1.00 39.90 389 TRP A C 1
ATOM 782 O O . TRP A 1 129 ? -4.217 -18.727 -17.278 1.00 47.23 389 TRP A O 1
ATOM 793 N N . VAL A 1 130 ? -2.357 -17.598 -16.593 1.00 35.63 390 VAL A N 1
ATOM 794 C CA . VAL A 1 130 ? -3.002 -16.285 -16.485 1.00 45.70 390 VAL A CA 1
ATOM 795 C C . VAL A 1 130 ? -3.858 -15.957 -17.693 1.00 56.92 390 VAL A C 1
ATOM 796 O O . VAL A 1 130 ? -4.988 -15.473 -17.547 1.00 57.94 390 VAL A O 1
ATOM 800 N N . GLY A 1 131 ? -3.284 -16.163 -18.882 1.00 55.20 391 GLY A N 1
ATOM 801 C CA . GLY A 1 131 ? -4.015 -15.961 -20.121 1.00 59.36 391 GLY A CA 1
ATOM 802 C C . GLY A 1 131 ? -5.120 -16.985 -20.109 1.00 69.14 391 GLY A C 1
ATOM 803 O O . GLY A 1 131 ? -4.876 -18.127 -19.734 1.00 81.87 391 GLY A O 1
ATOM 804 N N . GLU A 1 132 ? -6.325 -16.590 -20.502 1.00 74.27 392 GLU A N 1
ATOM 805 C CA . GLU A 1 132 ? -7.504 -17.466 -20.432 1.00 87.94 392 GLU A CA 1
ATOM 806 C C . GLU A 1 132 ? -7.692 -18.242 -19.109 1.00 88.80 392 GLU A C 1
ATOM 807 O O . GLU A 1 132 ? -8.088 -19.408 -19.119 1.00 83.60 392 GLU A O 1
ATOM 813 N N . GLY A 1 133 ? -7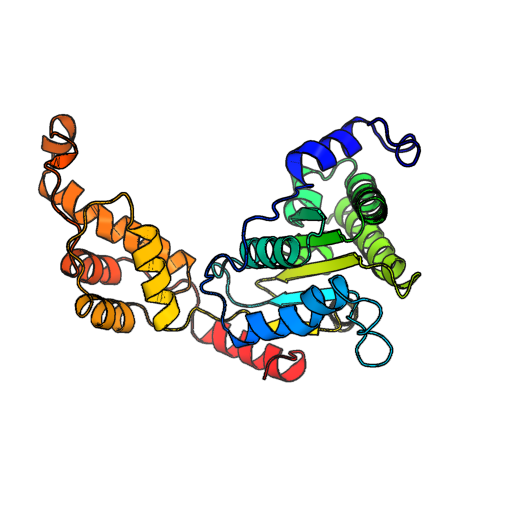.425 -17.587 -17.979 1.00 86.15 393 GLY A N 1
ATOM 814 C CA . GLY A 1 133 ? -7.619 -18.197 -16.671 1.00 63.96 393 GLY A CA 1
ATOM 815 C C . GLY A 1 133 ? -9.093 -18.338 -16.325 1.00 55.17 393 GLY A C 1
ATOM 816 O O . GLY A 1 133 ? -9.519 -19.352 -15.755 1.00 53.99 393 GLY A O 1
ATOM 817 N N . GLU A 1 134 ? -9.867 -17.313 -16.671 1.00 49.55 394 GLU A N 1
ATOM 818 C CA . GLU A 1 134 ? -11.318 -17.334 -16.519 1.00 48.12 394 GLU A CA 1
ATOM 819 C C . GLU A 1 134 ? -11.977 -18.462 -17.295 1.00 47.17 394 GLU A C 1
ATOM 820 O O . GLU A 1 134 ? -12.875 -19.127 -16.775 1.00 40.01 394 GLU A O 1
ATOM 826 N N . LYS A 1 135 ? -11.546 -18.657 -18.542 1.00 48.90 395 LYS A N 1
ATOM 827 C CA . LYS A 1 135 ? -12.144 -19.663 -19.415 1.00 48.38 395 LYS A CA 1
ATOM 828 C C . LYS A 1 135 ? -11.812 -21.043 -18.870 1.00 41.62 395 LYS A C 1
ATOM 829 O O . LYS A 1 135 ? -12.659 -21.937 -18.830 1.00 37.19 395 LYS A O 1
ATOM 835 N N . LEU A 1 136 ? -10.570 -21.204 -18.438 1.00 40.22 396 LEU A N 1
ATOM 836 C CA . LEU A 1 136 ? -10.112 -22.460 -17.841 1.00 37.63 396 LEU A CA 1
ATOM 837 C C . LEU A 1 136 ? -10.926 -22.834 -16.591 1.00 32.46 396 LEU A C 1
ATOM 838 O O . LEU A 1 136 ? -11.360 -23.970 -16.457 1.00 39.92 396 LEU A O 1
ATOM 843 N N . VAL A 1 137 ? -11.148 -21.871 -15.696 1.00 35.44 397 VAL A N 1
ATOM 844 C CA . VAL A 1 137 ? -11.944 -22.104 -14.483 1.00 31.04 397 VAL A CA 1
ATOM 845 C C . VAL A 1 137 ? -13.372 -22.516 -14.856 1.00 43.03 397 VAL A C 1
ATOM 846 O O . VAL A 1 137 ? -13.911 -23.507 -14.335 1.00 39.22 397 VAL A O 1
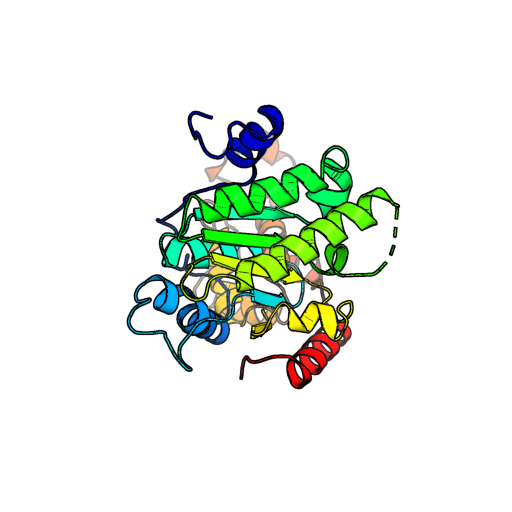ATOM 850 N N . ARG A 1 138 ? -13.961 -21.753 -15.776 1.00 28.64 398 ARG A N 1
ATOM 851 C CA . ARG A 1 138 ? -15.300 -22.012 -16.268 1.00 38.88 398 ARG A CA 1
ATOM 852 C C . ARG A 1 138 ? -15.406 -23.370 -16.972 1.00 48.80 398 ARG A C 1
ATOM 853 O O . ARG A 1 138 ? -16.372 -24.120 -16.766 1.00 56.49 398 ARG A O 1
ATOM 861 N N . ALA A 1 139 ? -14.407 -23.697 -17.788 1.00 28.60 399 ALA A N 1
ATOM 862 C CA . ALA A 1 139 ? -14.436 -24.945 -18.547 1.00 28.44 399 ALA A CA 1
ATOM 863 C C . ALA A 1 139 ? -14.222 -26.116 -17.595 1.00 44.20 399 ALA A C 1
ATOM 864 O O . ALA A 1 139 ? -14.730 -27.222 -17.806 1.00 38.91 399 ALA A O 1
ATOM 866 N N . LEU A 1 140 ? -13.464 -25.868 -16.542 1.00 27.09 400 LEU A N 1
ATOM 867 C CA . LEU A 1 140 ? -13.211 -26.899 -15.561 1.00 29.37 400 LEU A CA 1
ATOM 868 C C . LEU A 1 140 ? -14.524 -27.367 -14.886 1.00 32.01 400 LEU A C 1
ATOM 869 O O . LEU A 1 140 ? -14.776 -28.562 -14.739 1.00 29.54 400 LEU A O 1
ATOM 874 N N . PHE A 1 141 ? -15.370 -26.421 -14.495 1.00 35.83 401 PHE A N 1
ATOM 875 C CA . PHE A 1 141 ? -16.617 -26.785 -13.844 1.00 38.41 401 PHE A CA 1
ATOM 876 C C . PHE A 1 141 ? -17.591 -27.423 -14.850 1.00 42.58 401 PHE A C 1
ATOM 877 O O . PHE A 1 141 ? -18.400 -28.276 -14.487 1.00 42.11 401 PHE A O 1
ATOM 885 N N . SER A 1 142 ? -17.513 -27.027 -16.118 1.00 31.88 402 SER A N 1
ATOM 886 C CA . SER A 1 142 ? -18.399 -27.643 -17.113 1.00 39.61 402 SER A CA 1
ATOM 887 C C . SER A 1 142 ? -17.985 -29.066 -17.457 1.00 41.60 402 SER A C 1
ATOM 888 O O . SER A 1 142 ? -18.831 -29.944 -17.627 1.00 42.26 402 SER A O 1
ATOM 891 N N . VAL A 1 143 ? -16.681 -29.298 -17.550 1.00 37.12 403 VAL A N 1
ATOM 892 C CA . VAL A 1 143 ? -16.213 -30.653 -17.748 1.00 37.98 403 VAL A CA 1
ATOM 893 C C . VAL A 1 143 ? -16.532 -31.490 -16.512 1.00 40.83 403 VAL A C 1
ATOM 894 O O . VAL A 1 143 ? -16.913 -32.665 -16.632 1.00 34.07 403 VAL A O 1
ATOM 898 N N . ALA A 1 144 ? -16.391 -30.890 -15.328 1.00 42.92 404 ALA A N 1
ATOM 899 C CA . ALA A 1 144 ? -16.688 -31.616 -14.090 1.00 40.67 404 ALA A CA 1
ATOM 900 C C . ALA A 1 144 ? -18.153 -32.001 -14.102 1.00 44.53 404 ALA A C 1
ATOM 901 O O . ALA A 1 144 ? -18.500 -33.147 -13.808 1.00 47.93 404 ALA A O 1
ATOM 903 N N . ARG A 1 145 ? -18.999 -31.052 -14.496 1.00 43.62 405 ARG A N 1
ATOM 904 C CA . ARG A 1 145 ? -20.449 -31.251 -14.522 1.00 43.71 405 ARG A CA 1
ATOM 905 C C . ARG A 1 145 ? -20.875 -32.337 -15.495 1.00 44.01 405 ARG A C 1
ATOM 906 O O . ARG A 1 145 ? -21.897 -32.996 -15.304 1.00 50.25 405 ARG A O 1
ATOM 914 N N . LEU A 1 146 ? -20.055 -32.533 -16.515 1.00 44.75 406 LEU A N 1
ATOM 915 C CA . LEU A 1 146 ? -20.292 -33.510 -17.558 1.00 38.88 406 LEU A CA 1
ATOM 916 C C . LEU A 1 146 ? -19.889 -34.919 -17.142 1.00 45.74 406 LEU A C 1
ATOM 917 O O . LEU A 1 146 ? -20.481 -35.890 -17.613 1.00 55.61 406 LEU A O 1
ATOM 922 N N . LYS A 1 147 ? -18.869 -35.033 -16.286 1.00 48.75 407 LYS A N 1
ATOM 923 C CA . LYS A 1 147 ? -18.298 -36.343 -15.939 1.00 48.85 407 LYS A CA 1
ATOM 924 C C . LYS A 1 147 ? -18.637 -36.786 -14.511 1.00 43.82 407 LYS A C 1
ATOM 925 O O . LYS A 1 147 ? -17.904 -37.575 -13.912 1.00 45.05 407 LYS A O 1
ATOM 931 N N . LEU A 1 148 ? -19.744 -36.276 -13.977 1.00 41.04 408 LEU A N 1
ATOM 932 C CA . LEU A 1 148 ? -20.273 -36.724 -12.685 1.00 41.75 408 LEU A CA 1
ATOM 933 C C . LEU A 1 148 ? -20.184 -38.246 -12.510 1.00 50.84 408 LEU A C 1
ATOM 934 O O . LEU A 1 148 ? -20.305 -38.987 -13.486 1.00 52.09 408 LEU A O 1
ATOM 939 N N . PRO A 1 149 ? -19.925 -38.716 -11.275 1.00 50.85 409 PRO A N 1
ATOM 940 C CA . PRO A 1 149 ? -19.618 -37.909 -10.085 1.00 40.98 409 PRO A CA 1
ATOM 941 C C . PRO A 1 149 ? -18.252 -37.276 -10.241 1.00 38.75 409 PRO A C 1
ATOM 942 O O . PRO A 1 149 ? -17.362 -37.922 -10.801 1.00 40.39 409 PRO A O 1
ATOM 946 N N . SER A 1 150 ? -18.089 -36.043 -9.773 1.00 48.68 410 SER A N 1
ATOM 947 C CA . SER A 1 150 ? -16.829 -35.334 -9.950 1.00 45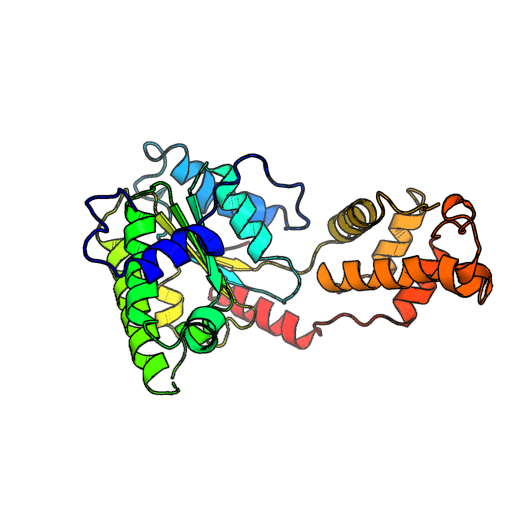.26 410 SER A CA 1
ATOM 948 C C . SER A 1 150 ? -16.264 -34.752 -8.655 1.00 44.02 410 SER A C 1
ATOM 949 O O . SER A 1 150 ? -16.996 -34.234 -7.814 1.00 37.11 410 SER A O 1
ATOM 952 N N . VAL A 1 151 ? -14.947 -34.859 -8.512 1.00 44.75 411 VAL A N 1
ATOM 953 C CA . VAL A 1 151 ? -14.218 -34.156 -7.467 1.00 35.95 411 VAL A CA 1
ATOM 954 C C . VAL A 1 151 ? -13.256 -33.119 -8.073 1.00 35.02 411 VAL A C 1
ATOM 955 O O . VAL A 1 151 ? -12.367 -33.453 -8.844 1.00 39.80 411 VAL A O 1
ATOM 959 N N . ILE A 1 152 ? -13.459 -31.855 -7.733 1.00 36.09 412 ILE A N 1
ATOM 960 C CA . ILE A 1 152 ? -12.538 -30.797 -8.130 1.00 40.74 412 ILE A CA 1
ATOM 961 C C . ILE A 1 152 ? -11.617 -30.420 -6.962 1.00 36.91 412 ILE A C 1
ATOM 962 O O . ILE A 1 152 ? -12.050 -29.741 -6.017 1.00 34.77 412 ILE A O 1
ATOM 967 N N . PHE A 1 153 ? -10.355 -30.861 -7.023 1.00 40.37 413 PHE A N 1
ATOM 968 C CA . PHE A 1 153 ? -9.350 -30.517 -5.995 1.00 44.48 413 PHE A CA 1
ATOM 969 C C . PHE A 1 153 ? -8.595 -29.218 -6.336 1.00 44.74 413 PHE A C 1
ATOM 970 O O . PHE A 1 153 ? -7.930 -29.128 -7.382 1.00 46.74 413 PHE A O 1
ATOM 978 N N . ILE A 1 154 ? -8.711 -28.218 -5.459 1.00 38.80 414 ILE A N 1
ATOM 979 C CA . ILE A 1 154 ? -8.047 -26.934 -5.666 1.00 42.80 414 ILE A CA 1
ATOM 980 C C . ILE A 1 154 ? -6.958 -26.745 -4.640 1.00 45.68 414 ILE A C 1
ATOM 981 O O . ILE A 1 154 ? -7.259 -26.459 -3.478 1.00 40.95 414 ILE A O 1
ATOM 986 N N . ASP A 1 155 ? -5.701 -26.877 -5.070 1.00 49.48 415 ASP A N 1
ATOM 987 C CA . ASP A 1 155 ? -4.542 -26.652 -4.197 1.00 49.55 415 ASP A CA 1
ATOM 988 C C . ASP A 1 155 ? -4.336 -25.172 -3.874 1.00 41.77 415 ASP A C 1
ATOM 989 O O . ASP A 1 155 ? -4.631 -24.318 -4.699 1.00 47.09 415 ASP A O 1
ATOM 994 N N . GLU A 1 156 ? -3.807 -24.888 -2.683 1.00 46.74 416 GLU A N 1
ATOM 995 C CA . GLU A 1 156 ? -3.556 -23.514 -2.186 1.00 50.71 416 GLU A CA 1
ATOM 996 C C . GLU A 1 156 ? -4.656 -22.511 -2.551 1.00 53.31 416 GLU A C 1
ATOM 997 O O . GLU A 1 156 ? -4.410 -21.460 -3.147 1.00 54.19 416 GLU A O 1
ATOM 1003 N N . ILE A 1 157 ? -5.873 -22.872 -2.150 1.00 54.01 417 ILE A N 1
ATOM 1004 C CA . ILE A 1 157 ? -7.092 -22.125 -2.423 1.00 42.59 417 ILE A CA 1
ATOM 1005 C C . ILE A 1 157 ? -7.112 -20.796 -1.672 1.00 50.94 417 ILE A C 1
ATOM 1006 O O . ILE A 1 157 ? -7.858 -19.892 -2.037 1.00 53.72 417 ILE A O 1
ATOM 1011 N N . ASP A 1 158 ? -6.293 -20.675 -0.628 1.00 58.96 418 ASP A N 1
ATOM 1012 C CA . ASP A 1 158 ? -6.148 -19.404 0.087 1.00 60.74 418 ASP A CA 1
ATOM 1013 C C . ASP A 1 158 ? -5.858 -18.227 -0.867 1.00 59.84 418 ASP A C 1
ATOM 1014 O O . ASP A 1 158 ? -6.359 -17.122 -0.653 1.00 60.98 418 ASP A O 1
ATOM 1019 N N . SER A 1 159 ? -5.074 -18.480 -1.921 1.00 50.18 419 SER A N 1
ATOM 1020 C CA . SER A 1 159 ? -4.736 -17.459 -2.913 1.00 53.81 419 SER A CA 1
ATOM 1021 C C . SER A 1 159 ? -5.978 -16.974 -3.628 1.00 66.99 419 SER A C 1
ATOM 1022 O O . SER A 1 159 ? -6.310 -15.783 -3.595 1.00 78.68 419 SER A O 1
ATOM 1025 N N . LEU A 1 160 ? -6.639 -17.914 -4.297 1.00 54.58 420 LEU A N 1
ATOM 1026 C CA . LEU A 1 160 ? -7.849 -17.632 -5.045 1.00 54.47 420 LEU A CA 1
ATOM 1027 C C . LEU A 1 160 ? -8.844 -16.828 -4.220 1.00 51.52 420 LEU A C 1
ATOM 1028 O O . LEU A 1 160 ? -9.386 -15.838 -4.695 1.00 55.02 420 LEU A O 1
ATOM 1033 N N . LEU A 1 161 ? -9.051 -17.224 -2.970 1.00 48.26 421 LEU A N 1
ATOM 1034 C CA . LEU A 1 161 ? -10.125 -16.638 -2.173 1.00 56.36 421 LEU A CA 1
ATOM 1035 C C . LEU A 1 161 ? -9.779 -15.314 -1.472 1.00 65.16 421 LEU A C 1
ATOM 1036 O O . LEU A 1 161 ? -10.668 -14.639 -0.943 1.00 71.39 421 LEU A O 1
ATOM 1041 N N . SER A 1 162 ? -8.506 -14.925 -1.506 1.00 62.99 422 SER A N 1
ATOM 1042 C CA . SER A 1 162 ? -8.060 -13.711 -0.815 1.00 70.54 422 SER A CA 1
ATOM 1043 C C . SER A 1 162 ? -7.982 -12.477 -1.720 1.00 73.69 422 SER A C 1
ATOM 1044 O O . SER A 1 162 ? -7.791 -12.593 -2.929 1.00 73.73 422 SER A O 1
ATOM 1047 N N . SER A 1 163 ? -8.109 -11.293 -1.128 1.00 81.00 423 SER A N 1
ATOM 1048 C CA . SER A 1 163 ? -7.891 -10.052 -1.869 1.00 87.77 423 SER A CA 1
ATOM 1049 C C . SER A 1 163 ? -6.833 -9.187 -1.192 1.00 88.53 423 SER A C 1
ATOM 1050 O O . SER A 1 163 ? -5.686 -9.129 -1.637 1.00 89.04 423 SER A O 1
ATOM 1053 N N . HIS A 1 169 ? -2.080 -8.402 -11.190 1.00 104.57 429 HIS A N 1
ATOM 1054 C CA . HIS A 1 169 ? -3.070 -8.093 -10.162 1.00 103.41 429 HIS A CA 1
ATOM 1055 C C . HIS A 1 169 ? -4.510 -8.218 -10.680 1.00 92.52 429 HIS A C 1
ATOM 1056 O O . HIS A 1 169 ? -5.336 -8.900 -10.073 1.00 86.62 429 HIS A O 1
ATOM 1063 N N . GLU A 1 170 ? -4.795 -7.573 -11.809 1.00 89.92 430 GLU A N 1
ATOM 1064 C CA . GLU A 1 170 ? -6.162 -7.487 -12.343 1.00 93.19 430 GLU A CA 1
ATOM 1065 C C . GLU A 1 170 ? -6.701 -8.792 -12.958 1.00 81.85 430 GLU A C 1
ATOM 1066 O O . GLU A 1 170 ? -7.908 -9.058 -12.937 1.00 69.02 430 GLU A O 1
ATOM 1072 N N . SER A 1 171 ? -5.804 -9.592 -13.523 1.00 76.45 431 SER A N 1
ATOM 1073 C CA . SER A 1 171 ? -6.185 -10.885 -14.067 1.00 71.61 431 SER A CA 1
ATOM 1074 C C . SER A 1 171 ? -6.645 -11.787 -12.929 1.00 65.71 431 SER A C 1
ATOM 1075 O O . SER A 1 171 ? -7.609 -12.542 -13.077 1.00 55.74 431 SER A O 1
ATOM 1078 N N . SER A 1 172 ? -5.950 -11.687 -11.795 1.00 63.20 432 SER A N 1
ATOM 1079 C CA . SER A 1 172 ? -6.329 -12.392 -10.572 1.00 64.72 432 SER A CA 1
ATOM 1080 C C . SER A 1 172 ? -7.783 -12.121 -10.207 1.00 65.63 432 SER A C 1
ATOM 1081 O O . SER A 1 172 ? -8.537 -13.051 -9.950 1.00 62.13 432 SER A O 1
ATOM 1084 N N . ARG A 1 173 ? -8.161 -10.844 -10.196 1.00 65.85 433 ARG A N 1
ATOM 1085 C CA . ARG A 1 173 ? -9.537 -10.433 -9.937 1.00 68.12 433 ARG A CA 1
ATOM 1086 C C . ARG A 1 173 ? -10.561 -11.262 -10.711 1.00 61.45 433 ARG A C 1
ATOM 1087 O O . ARG A 1 173 ? -11.460 -11.847 -10.116 1.00 61.50 433 ARG A O 1
ATOM 1095 N N . ARG A 1 174 ? -10.420 -11.334 -12.030 1.00 55.90 434 ARG A N 1
ATOM 1096 C CA . ARG A 1 174 ? -11.413 -12.044 -12.835 1.00 56.99 434 ARG A CA 1
ATOM 1097 C C . ARG A 1 174 ? -11.386 -13.562 -12.654 1.00 45.77 434 ARG A C 1
ATOM 1098 O O . ARG A 1 174 ? -12.441 -14.202 -12.602 1.00 45.21 434 ARG A O 1
ATOM 1106 N N . ILE A 1 175 ? -10.181 -14.121 -12.575 1.00 36.12 435 ILE A N 1
ATOM 1107 C CA . ILE A 1 175 ? -9.995 -15.543 -12.336 1.00 37.20 435 ILE A CA 1
ATOM 1108 C C . ILE A 1 175 ? -10.646 -15.912 -11.010 1.00 40.77 435 ILE A C 1
ATOM 1109 O O . ILE A 1 175 ? -11.390 -16.891 -10.921 1.00 47.98 435 ILE A O 1
ATOM 1114 N N . LYS A 1 176 ? -10.422 -15.084 -9.999 1.00 44.98 436 LYS A N 1
ATOM 1115 C CA . LYS A 1 176 ? -11.066 -15.262 -8.693 1.00 39.94 436 LYS A CA 1
ATOM 1116 C C . LYS A 1 176 ? -12.564 -15.067 -8.768 1.00 41.35 436 LYS A C 1
ATOM 1117 O O . LYS A 1 176 ? -13.324 -15.902 -8.286 1.00 41.59 436 LYS A O 1
ATOM 1123 N N . THR A 1 177 ? -12.990 -13.972 -9.388 1.00 41.58 437 THR A N 1
ATOM 1124 C CA . THR A 1 177 ? -14.414 -13.701 -9.541 1.00 41.60 437 THR A CA 1
ATOM 1125 C C . THR A 1 177 ? -15.081 -14.873 -10.228 1.00 55.32 437 THR A C 1
ATOM 1126 O O . THR A 1 177 ? -16.049 -15.439 -9.714 1.00 62.96 437 THR A O 1
ATOM 1130 N N . GLU A 1 178 ? -14.542 -15.250 -11.386 1.00 53.02 438 GLU A N 1
ATOM 1131 C CA . GLU A 1 178 ? -15.070 -16.379 -12.137 1.00 37.59 438 GLU A CA 1
ATOM 1132 C C . GLU A 1 178 ? -15.116 -17.629 -11.271 1.00 39.74 438 GLU A C 1
ATOM 1133 O O . GLU A 1 178 ? -16.005 -18.467 -11.407 1.00 41.54 438 GLU A O 1
ATOM 1139 N N . PHE A 1 179 ? -14.144 -17.762 -10.381 1.00 44.47 439 PHE A N 1
ATOM 1140 C CA . PHE A 1 179 ? -14.111 -18.939 -9.538 1.00 42.66 439 PHE A CA 1
ATOM 1141 C C . PHE A 1 179 ? -15.242 -18.882 -8.504 1.00 45.80 439 PHE A C 1
ATOM 1142 O O . PHE A 1 179 ? -15.936 -19.867 -8.286 1.00 39.51 439 PHE A O 1
ATOM 1150 N N . LEU A 1 180 ? -15.439 -17.717 -7.895 1.00 52.08 440 LEU A N 1
ATOM 1151 C CA . LEU A 1 180 ? -16.523 -17.526 -6.933 1.00 46.37 440 LEU A CA 1
ATOM 1152 C C . LEU A 1 180 ? -17.869 -17.763 -7.593 1.00 49.45 440 LEU A C 1
ATOM 1153 O O . LEU A 1 180 ? -18.767 -18.373 -7.003 1.00 49.86 440 LEU A O 1
ATOM 1158 N N . VAL A 1 181 ? -17.998 -17.282 -8.826 1.00 48.34 441 VAL A N 1
ATOM 1159 C CA . VAL A 1 181 ? -19.211 -17.504 -9.600 1.00 46.95 441 VAL A CA 1
ATOM 1160 C C . VAL A 1 181 ? -19.462 -19.001 -9.738 1.00 48.43 441 VAL A C 1
ATOM 1161 O O . VAL A 1 181 ? -20.539 -19.482 -9.407 1.00 48.67 441 VAL A O 1
ATOM 1165 N N . GLN A 1 182 ? -18.449 -19.734 -10.187 1.00 52.26 442 GLN A N 1
ATOM 1166 C CA . GLN A 1 182 ? -18.567 -21.180 -10.365 1.00 54.84 442 GLN A CA 1
ATOM 1167 C C . GLN A 1 182 ? -18.944 -21.937 -9.084 1.00 46.30 442 GLN A C 1
ATOM 1168 O O . GLN A 1 182 ? -19.798 -22.820 -9.127 1.00 45.36 442 GLN A O 1
ATOM 1174 N N . LEU A 1 183 ? -18.296 -21.597 -7.967 1.00 50.31 443 LEU A N 1
ATOM 1175 C CA . LEU A 1 183 ? -18.596 -22.174 -6.646 1.00 56.54 443 LEU A CA 1
ATOM 1176 C C . LEU A 1 183 ? -20.064 -21.987 -6.245 1.00 55.32 443 LEU A C 1
ATOM 1177 O O . LEU A 1 183 ? -20.755 -22.934 -5.865 1.00 45.83 443 LEU A O 1
ATOM 1182 N N . ASP A 1 184 ? -20.542 -20.754 -6.324 1.00 41.69 444 ASP A N 1
ATOM 1183 C CA . ASP A 1 184 ? -21.926 -20.487 -5.983 1.00 46.05 444 ASP A CA 1
ATOM 1184 C C . ASP A 1 184 ? -22.852 -21.145 -6.993 1.00 58.32 444 ASP A C 1
ATOM 1185 O O . ASP A 1 184 ? -24.038 -21.357 -6.720 1.00 68.19 444 ASP A O 1
ATOM 1190 N N . GLY A 1 185 ? -22.294 -21.500 -8.146 1.00 51.24 445 GLY A N 1
ATOM 1191 C CA . GLY A 1 185 ? -23.061 -22.140 -9.194 1.00 55.42 445 GLY A CA 1
ATOM 1192 C C . GLY A 1 185 ? -23.247 -23.633 -9.001 1.00 64.81 445 GLY A C 1
ATOM 1193 O O . GLY A 1 185 ? -24.149 -24.220 -9.590 1.00 75.25 445 GLY A O 1
ATOM 1194 N N . VAL A 1 186 ? -22.399 -24.264 -8.194 1.00 69.67 446 VAL A N 1
ATOM 1195 C CA . VAL A 1 186 ? -22.586 -25.688 -7.918 1.00 82.63 446 VAL A CA 1
ATOM 1196 C C . VAL A 1 186 ? -23.817 -25.867 -7.026 1.00 94.73 446 VAL A C 1
ATOM 1197 O O . VAL A 1 186 ? -24.543 -26.861 -7.140 1.00 91.63 446 VAL A O 1
ATOM 1201 N N . ASN A 1 187 ? -24.059 -24.868 -6.173 1.00 108.66 447 ASN A N 1
ATOM 1202 C CA . ASN A 1 187 ? -25.240 -24.815 -5.309 1.00 112.61 447 ASN A CA 1
ATOM 1203 C C . ASN A 1 187 ? -26.508 -24.411 -6.061 1.00 116.07 447 ASN A C 1
ATOM 1204 O O . ASN A 1 187 ? -27.361 -23.715 -5.516 1.00 118.76 447 ASN A O 1
ATOM 1209 N N . THR A 1 188 ? -26.619 -24.835 -7.315 1.00 117.18 448 THR A N 1
ATOM 1210 C CA . THR A 1 188 ? -27.826 -24.606 -8.099 1.00 122.03 448 THR A CA 1
ATOM 1211 C C . THR A 1 188 ? -28.349 -25.954 -8.583 1.00 128.08 448 THR A C 1
ATOM 1212 O O . THR A 1 188 ? -29.117 -26.036 -9.544 1.00 133.95 448 THR A O 1
ATOM 1216 N N . ALA A 1 189 ? -27.908 -27.006 -7.900 1.00 124.60 449 ALA A N 1
ATOM 1217 C CA . ALA A 1 189 ? -28.372 -28.364 -8.146 1.00 120.74 449 ALA A CA 1
ATOM 1218 C C . ALA A 1 189 ? -28.049 -29.244 -6.939 1.00 123.07 449 ALA A C 1
ATOM 1219 O O . ALA A 1 189 ? -26.895 -29.635 -6.750 1.00 122.01 449 ALA A O 1
ATOM 1221 N N . PRO A 1 190 ? -29.072 -29.536 -6.110 1.00 123.42 450 PRO A N 1
ATOM 1222 C CA . PRO A 1 190 ? -28.987 -30.380 -4.908 1.00 118.10 450 PRO A CA 1
ATOM 1223 C C . PRO A 1 190 ? -28.261 -31.707 -5.129 1.00 107.05 450 PRO A C 1
ATOM 1224 O O . PRO A 1 190 ? -27.131 -31.850 -4.670 1.00 99.29 450 PRO A O 1
ATOM 1228 N N . ASP A 1 191 ? -28.887 -32.663 -5.810 1.00 109.37 451 ASP A N 1
ATOM 1229 C CA . ASP A 1 191 ? -28.197 -33.921 -6.108 1.00 105.50 451 ASP A CA 1
ATOM 1230 C C . ASP A 1 191 ? -27.397 -33.884 -7.411 1.00 98.39 451 ASP A C 1
ATOM 1231 O O . ASP A 1 191 ? -27.751 -34.522 -8.404 1.00 99.77 451 ASP A O 1
ATOM 1236 N N . GLU A 1 192 ? -26.321 -33.112 -7.393 1.00 85.32 452 GLU A N 1
ATOM 1237 C CA . GLU A 1 192 ? -25.235 -33.310 -8.328 1.00 68.94 452 GLU A CA 1
ATOM 1238 C C . GLU A 1 192 ? -24.082 -33.792 -7.477 1.00 65.03 452 GLU A C 1
ATOM 1239 O O . GLU A 1 192 ? -23.616 -33.057 -6.600 1.00 69.94 452 GLU A O 1
ATOM 1245 N N . ARG A 1 193 ? -23.649 -35.033 -7.687 1.00 46.41 453 ARG A N 1
ATOM 1246 C CA . ARG A 1 193 ? -22.454 -35.522 -7.000 1.00 47.43 453 ARG A CA 1
ATOM 1247 C C . ARG A 1 193 ? -21.222 -34.809 -7.559 1.00 42.18 453 ARG A C 1
ATOM 1248 O O . ARG A 1 193 ? -20.428 -35.384 -8.306 1.00 43.79 453 ARG A O 1
ATOM 1256 N N . LEU A 1 194 ? -21.105 -33.532 -7.209 1.00 38.28 454 LEU A N 1
ATOM 1257 C CA . LEU A 1 194 ? -19.987 -32.696 -7.604 1.00 39.31 454 LEU A CA 1
ATOM 1258 C C . LEU A 1 194 ? -19.520 -31.984 -6.362 1.00 35.63 454 LEU A C 1
ATOM 1259 O O . LEU A 1 194 ? -20.264 -31.192 -5.783 1.00 40.91 454 LEU A O 1
ATOM 1264 N N . LEU A 1 195 ? -18.299 -32.262 -5.937 1.00 34.07 455 LEU A N 1
ATOM 1265 C CA . LEU A 1 195 ? -17.787 -31.615 -4.746 1.00 37.91 455 LEU A CA 1
ATOM 1266 C C . LEU A 1 195 ? -16.507 -30.850 -5.057 1.00 38.28 455 LEU A C 1
ATOM 1267 O O . LEU A 1 195 ? -15.651 -31.331 -5.809 1.00 37.12 455 LEU A O 1
ATOM 1272 N N . VAL A 1 196 ? -16.402 -29.643 -4.505 1.00 30.57 456 VAL A N 1
ATOM 1273 C CA . VAL A 1 196 ? -15.159 -28.887 -4.577 1.00 33.63 456 VAL A CA 1
ATOM 1274 C C . VAL A 1 196 ? -14.320 -29.046 -3.302 1.00 35.73 456 VAL A C 1
ATOM 1275 O O . VAL A 1 196 ? -14.712 -28.592 -2.211 1.00 34.18 456 VAL A O 1
ATOM 1279 N N . LEU A 1 197 ? -13.173 -29.710 -3.445 1.00 34.22 457 LEU A N 1
ATOM 1280 C CA . LEU A 1 197 ? -12.265 -29.965 -2.316 1.00 33.36 457 LEU A CA 1
ATOM 1281 C C . LEU A 1 197 ? -11.108 -28.993 -2.400 1.00 35.62 457 LEU A C 1
ATOM 1282 O O . LEU A 1 197 ? -10.233 -29.144 -3.261 1.00 35.89 457 LEU A O 1
ATOM 1287 N N . GLY A 1 198 ? -11.119 -27.975 -1.543 1.00 31.42 458 GLY A N 1
ATOM 1288 C CA . GLY A 1 198 ? -10.025 -27.009 -1.480 1.00 28.97 458 GLY A CA 1
ATOM 1289 C C . GLY A 1 198 ? -8.996 -27.368 -0.406 1.00 37.95 458 GLY A C 1
ATOM 1290 O O . GLY A 1 198 ? -9.337 -27.919 0.665 1.00 28.37 458 GLY A O 1
ATOM 1291 N N . ALA A 1 199 ? -7.725 -27.080 -0.685 1.00 51.39 459 ALA A N 1
ATOM 1292 C CA . ALA A 1 199 ? -6.682 -27.260 0.332 1.00 46.27 459 ALA A CA 1
ATOM 1293 C C . ALA A 1 199 ? -5.887 -25.985 0.574 1.00 35.02 459 ALA A C 1
ATOM 1294 O O . ALA A 1 199 ? -5.646 -25.195 -0.345 1.00 37.13 459 ALA A O 1
ATOM 1296 N N . THR A 1 200 ? -5.492 -25.799 1.831 1.00 31.90 460 THR A N 1
ATOM 1297 C CA . THR A 1 200 ? -4.696 -24.653 2.218 1.00 24.67 460 THR A CA 1
ATOM 1298 C C . THR A 1 200 ? -3.780 -24.976 3.390 1.00 35.26 460 THR A C 1
ATOM 1299 O O . THR A 1 200 ? -4.132 -25.748 4.280 1.00 38.31 460 THR A O 1
ATOM 1303 N N . ASN A 1 201 ? -2.585 -24.394 3.356 1.00 40.83 461 ASN A N 1
ATOM 1304 C CA . ASN A 1 201 ? -1.668 -24.475 4.471 1.00 47.56 461 ASN A CA 1
ATOM 1305 C C . ASN A 1 201 ? -1.784 -23.193 5.265 1.00 51.28 461 ASN A C 1
ATOM 1306 O O . ASN A 1 201 ? -1.126 -23.034 6.293 1.00 50.48 461 ASN A O 1
ATOM 1311 N N . ARG A 1 202 ? -2.641 -22.294 4.769 1.00 52.06 462 ARG A N 1
ATOM 1312 C CA . ARG A 1 202 ? -2.855 -20.963 5.346 1.00 56.49 462 ARG A CA 1
ATOM 1313 C C . ARG A 1 202 ? -4.349 -20.620 5.461 1.00 53.28 462 ARG A C 1
ATOM 1314 O O . ARG A 1 202 ? -4.847 -19.720 4.792 1.00 52.67 462 ARG A O 1
ATOM 1322 N N . PRO A 1 203 ? -5.074 -21.338 6.321 1.00 48.88 463 PRO A N 1
ATOM 1323 C CA . PRO A 1 203 ? -6.523 -21.120 6.410 1.00 55.85 463 PRO A CA 1
ATOM 1324 C C . PRO A 1 203 ? -6.901 -19.772 7.028 1.00 62.71 463 PRO A C 1
ATOM 1325 O O . PRO A 1 203 ? -8.003 -19.269 6.800 1.00 55.47 463 PRO A O 1
ATOM 1329 N N . GLN A 1 204 ? -6.006 -19.209 7.830 1.00 70.22 464 GLN A N 1
ATOM 1330 C CA . GLN A 1 204 ? -6.285 -17.938 8.483 1.00 67.70 464 GLN A CA 1
ATOM 1331 C C . GLN A 1 204 ? -6.515 -16.824 7.450 1.00 65.02 464 GLN A C 1
ATOM 1332 O O . GLN A 1 204 ? -7.191 -15.837 7.730 1.00 69.12 464 GLN A O 1
ATOM 1338 N N . GLU A 1 205 ? -5.983 -17.023 6.245 1.00 54.30 465 GLU A N 1
ATOM 1339 C CA . GLU A 1 205 ? -6.145 -16.090 5.130 1.00 50.50 465 GLU A CA 1
ATOM 1340 C C . GLU A 1 205 ? -7.489 -16.220 4.397 1.00 59.15 465 GLU A C 1
ATOM 1341 O O . GLU A 1 205 ? -7.569 -16.001 3.179 1.00 67.20 465 GLU A O 1
ATOM 1347 N N . LEU A 1 206 ? -8.532 -16.583 5.139 1.00 47.95 466 LEU A N 1
ATOM 1348 C CA . LEU A 1 206 ? -9.835 -16.863 4.563 1.00 53.20 466 LEU A CA 1
ATOM 1349 C C . LEU A 1 206 ? -10.937 -16.188 5.360 1.00 60.45 466 LEU A C 1
ATOM 1350 O O . LEU A 1 206 ? -11.226 -16.573 6.503 1.00 56.48 466 LEU A O 1
ATOM 1355 N N . ASP A 1 207 ? -11.555 -15.189 4.742 1.00 69.92 467 ASP A N 1
ATOM 1356 C CA . ASP A 1 207 ? -12.609 -14.406 5.383 1.00 79.64 467 ASP A CA 1
ATOM 1357 C C . ASP A 1 207 ? -13.873 -15.222 5.664 1.00 80.05 467 ASP A C 1
ATOM 1358 O O . ASP A 1 207 ? -14.023 -16.342 5.166 1.00 84.81 467 ASP A O 1
ATOM 1363 N N . GLU A 1 208 ? -14.778 -14.641 6.455 1.00 74.22 468 GLU A N 1
ATOM 1364 C CA . GLU A 1 208 ? -16.078 -15.239 6.801 1.00 73.03 468 GLU A CA 1
ATOM 1365 C C . GLU A 1 208 ? -16.862 -15.650 5.552 1.00 69.50 468 GLU A C 1
ATOM 1366 O O . GLU A 1 208 ? -17.819 -16.423 5.633 1.00 64.79 468 GLU A O 1
ATOM 1372 N N . ALA A 1 209 ? -16.432 -15.132 4.403 1.00 64.95 469 ALA A N 1
ATOM 1373 C CA . ALA A 1 209 ? -17.085 -15.381 3.126 1.00 63.40 469 ALA A CA 1
ATOM 1374 C C . ALA A 1 209 ? -16.450 -16.522 2.330 1.00 57.23 469 ALA A C 1
ATOM 1375 O O . ALA A 1 209 ? -17.153 -17.291 1.664 1.00 57.75 469 ALA A O 1
ATOM 1377 N N . ALA A 1 210 ? -15.124 -16.624 2.382 1.00 54.95 470 ALA A N 1
ATOM 1378 C CA . ALA A 1 210 ? -14.436 -17.740 1.739 1.00 40.73 470 ALA A CA 1
ATOM 1379 C C . ALA A 1 210 ? -14.712 -19.020 2.514 1.00 46.46 470 ALA A C 1
ATOM 1380 O O . ALA A 1 210 ? -14.864 -20.088 1.921 1.00 45.68 470 ALA A O 1
ATOM 1382 N N . ARG A 1 211 ? -14.790 -18.907 3.841 1.00 47.03 471 ARG A N 1
ATOM 1383 C CA . ARG A 1 211 ? -15.057 -20.066 4.686 1.00 57.22 471 ARG A CA 1
ATOM 1384 C C . ARG A 1 211 ? -16.467 -20.607 4.455 1.00 63.25 471 ARG A C 1
ATOM 1385 O O . ARG A 1 211 ? -16.700 -21.817 4.542 1.00 62.14 471 ARG A O 1
ATOM 1393 N N . ARG A 1 212 ? -17.396 -19.698 4.164 1.00 60.82 472 ARG A N 1
ATOM 1394 C CA . ARG A 1 212 ? -18.794 -20.049 3.910 1.00 61.07 472 ARG A CA 1
ATOM 1395 C C . ARG A 1 212 ? -18.922 -20.979 2.706 1.00 49.83 472 ARG A C 1
ATOM 1396 O O . ARG A 1 212 ? -19.803 -21.837 2.676 1.00 54.88 472 ARG A O 1
ATOM 1404 N N . ARG A 1 213 ? -18.028 -20.817 1.728 1.00 40.37 473 ARG A N 1
ATOM 1405 C CA . ARG A 1 213 ? -17.994 -21.686 0.538 1.00 43.50 473 ARG A CA 1
ATOM 1406 C C . ARG A 1 213 ? -17.606 -23.126 0.872 1.00 45.27 473 ARG A C 1
ATOM 1407 O O . ARG A 1 213 ? -17.626 -23.990 0.009 1.00 45.02 473 ARG A O 1
ATOM 1415 N N . PHE A 1 214 ? -17.239 -23.374 2.123 1.00 40.71 474 PHE A N 1
ATOM 1416 C CA . PHE A 1 214 ? -16.768 -24.682 2.531 1.00 31.55 474 PHE A CA 1
ATOM 1417 C C . PHE A 1 214 ? -17.398 -25.040 3.850 1.00 34.35 474 PHE A C 1
ATOM 1418 O O . PHE A 1 214 ? -16.855 -24.726 4.908 1.00 50.17 474 PHE A O 1
ATOM 1426 N N . GLN A 1 215 ? -18.538 -25.711 3.798 1.00 41.21 475 GLN A N 1
ATOM 1427 C CA . GLN A 1 215 ? -19.303 -25.924 5.020 1.00 51.01 475 GLN A CA 1
ATOM 1428 C C . GLN A 1 215 ? -18.629 -26.918 5.976 1.00 55.14 475 GLN A C 1
ATOM 1429 O O . GLN A 1 215 ? -18.878 -26.899 7.181 1.00 56.05 475 GLN A O 1
ATOM 1435 N N . LYS A 1 216 ? -17.765 -27.770 5.430 1.00 43.25 476 LYS A N 1
ATOM 1436 C CA . LYS A 1 216 ? -17.012 -28.719 6.234 1.00 33.56 476 LYS A CA 1
ATOM 1437 C C . LYS A 1 216 ? -15.503 -28.468 6.052 1.00 34.55 476 LYS A C 1
ATOM 1438 O O . LYS A 1 216 ? -15.006 -28.372 4.926 1.00 41.49 476 LYS A O 1
ATOM 1444 N N . ARG A 1 217 ? -14.772 -28.343 7.157 1.00 27.70 477 ARG A N 1
ATOM 1445 C CA . ARG A 1 217 ? -13.352 -27.988 7.087 1.00 30.09 477 ARG A CA 1
ATOM 1446 C C . ARG A 1 217 ? -12.530 -28.910 7.985 1.00 29.29 477 ARG A C 1
ATOM 1447 O O . ARG A 1 217 ? -12.558 -28.781 9.205 1.00 34.68 477 ARG A O 1
ATOM 1455 N N . LEU A 1 218 ? -11.802 -29.838 7.368 1.00 29.08 478 LEU A N 1
ATOM 1456 C CA . LEU A 1 218 ? -11.059 -30.870 8.101 1.00 28.36 478 LEU A CA 1
ATOM 1457 C C . LEU A 1 218 ? -9.622 -30.456 8.311 1.00 32.76 478 LEU A C 1
ATOM 1458 O O . LEU A 1 218 ? -8.918 -30.074 7.355 1.00 32.17 478 LEU A O 1
ATOM 1463 N N . TYR A 1 219 ? -9.183 -30.523 9.565 1.00 37.81 479 TYR A N 1
ATOM 1464 C CA . TYR A 1 219 ? -7.787 -30.265 9.891 1.00 28.95 479 TYR A CA 1
ATOM 1465 C C . TYR A 1 219 ? -6.985 -31.517 9.571 1.00 31.66 479 TYR A C 1
ATOM 1466 O O . TYR A 1 219 ? -7.183 -32.553 10.204 1.00 37.30 479 TYR A O 1
ATOM 1475 N N . ILE A 1 220 ? -6.111 -31.434 8.566 1.00 32.63 480 ILE A N 1
ATOM 1476 C CA . ILE A 1 220 ? -5.168 -32.517 8.300 1.00 30.11 480 ILE A CA 1
ATOM 1477 C C . ILE A 1 220 ? -3.901 -32.323 9.141 1.00 30.88 480 ILE A C 1
ATOM 1478 O O . ILE A 1 220 ? -3.076 -31.455 8.853 1.00 35.79 480 ILE A O 1
ATOM 1483 N N . ALA A 1 221 ? -3.773 -33.132 10.190 1.00 28.74 481 ALA A N 1
ATOM 1484 C CA . ALA A 1 221 ? -2.713 -32.963 11.191 1.00 36.95 481 ALA A CA 1
ATOM 1485 C C . ALA A 1 221 ? -1.396 -33.622 10.773 1.00 39.38 481 ALA A C 1
ATOM 1486 O O . ALA A 1 221 ? -1.359 -34.406 9.814 1.00 34.74 481 ALA A O 1
ATOM 1488 N N . LEU A 1 222 ? -0.317 -33.290 11.482 1.00 36.31 482 LEU A N 1
ATOM 1489 C CA . LEU A 1 222 ? 0.955 -33.958 11.250 1.00 39.21 482 LEU A CA 1
ATOM 1490 C C . LEU A 1 222 ? 0.693 -35.407 11.565 1.00 39.16 482 LEU A C 1
ATOM 1491 O O . LEU A 1 222 ? -0.160 -35.693 12.411 1.00 35.66 482 LEU A O 1
ATOM 1496 N N . PRO A 1 223 ? 1.399 -36.325 10.872 1.00 30.55 483 PRO A N 1
ATOM 1497 C CA . PRO A 1 223 ? 1.198 -37.768 11.068 1.00 29.91 483 PRO A CA 1
ATOM 1498 C C . PRO A 1 223 ? 1.487 -38.211 12.504 1.00 42.04 483 PRO A C 1
ATOM 1499 O O . PRO A 1 223 ? 2.419 -37.711 13.152 1.00 37.26 483 PRO A O 1
ATOM 1503 N N . GLU A 1 224 ? 0.677 -39.142 12.994 1.00 50.56 484 GLU A N 1
ATOM 1504 C CA . GLU A 1 224 ? 0.881 -39.716 14.319 1.00 60.42 484 GLU A CA 1
ATOM 1505 C C . GLU A 1 224 ? 2.032 -40.723 14.247 1.00 64.15 484 GLU A C 1
ATOM 1506 O O . GLU A 1 224 ? 2.415 -41.132 13.139 1.00 70.46 484 GLU A O 1
ATOM 1512 N N . PRO A 1 225 ? 2.597 -41.114 15.413 1.00 52.93 485 PRO A N 1
ATOM 1513 C CA . PRO A 1 225 ? 3.781 -41.994 15.429 1.00 47.69 485 PRO A CA 1
ATOM 1514 C C . PRO A 1 225 ? 3.669 -43.229 14.543 1.00 48.29 485 PRO A C 1
ATOM 1515 O O . PRO A 1 225 ? 4.610 -43.517 13.807 1.00 57.17 485 PRO A O 1
ATOM 1519 N N . GLU A 1 226 ? 2.540 -43.932 14.620 1.00 47.23 486 GLU A N 1
ATOM 1520 C CA . GLU A 1 226 ? 2.277 -45.101 13.786 1.00 57.22 486 GLU A CA 1
ATOM 1521 C C . GLU A 1 226 ? 2.404 -44.768 12.293 1.00 56.13 486 GLU A C 1
ATOM 1522 O O . GLU A 1 226 ? 2.965 -45.541 11.510 1.00 52.09 486 GLU A O 1
ATOM 1528 N N . SER A 1 227 ? 1.888 -43.607 11.908 1.00 53.68 487 SER A N 1
ATOM 1529 C CA . SER A 1 227 ? 1.896 -43.200 10.509 1.00 48.58 487 SER A CA 1
ATOM 1530 C C . SER A 1 227 ? 3.298 -42.804 10.056 1.00 44.57 487 SER A C 1
ATOM 1531 O O . SER A 1 227 ? 3.650 -42.980 8.888 1.00 47.80 487 SER A O 1
ATOM 1534 N N . ARG A 1 228 ? 4.093 -42.259 10.973 1.00 35.51 488 ARG A N 1
ATOM 1535 C CA . ARG A 1 228 ? 5.456 -41.884 10.630 1.00 38.09 488 ARG A CA 1
ATOM 1536 C C . ARG A 1 228 ? 6.233 -43.102 10.190 1.00 42.50 488 ARG A C 1
ATOM 1537 O O . ARG A 1 228 ? 6.936 -43.058 9.175 1.00 43.56 488 ARG A O 1
ATOM 1545 N N . THR A 1 229 ? 6.073 -44.201 10.923 1.00 36.15 489 THR A N 1
ATOM 1546 C CA . THR A 1 229 ? 6.788 -45.432 10.589 1.00 34.38 489 THR A CA 1
ATOM 1547 C C . THR A 1 229 ? 6.222 -46.145 9.378 1.00 40.36 489 THR A C 1
ATOM 1548 O O . THR A 1 229 ? 6.965 -46.790 8.632 1.00 44.70 489 THR A O 1
ATOM 1552 N N . GLN A 1 230 ? 4.910 -46.065 9.182 1.00 42.73 490 GLN A N 1
ATOM 1553 C CA . GLN A 1 230 ? 4.326 -46.717 8.014 1.00 39.23 490 GLN A CA 1
ATOM 1554 C C . GLN A 1 230 ? 4.927 -46.066 6.783 1.00 31.83 490 GLN A C 1
ATOM 1555 O O . GLN A 1 230 ? 5.328 -46.751 5.823 1.00 31.07 490 GLN A O 1
ATOM 1561 N N . ILE A 1 231 ? 5.034 -44.740 6.840 1.00 31.85 491 ILE A N 1
ATOM 1562 C CA . ILE A 1 231 ? 5.706 -43.993 5.785 1.00 31.07 491 ILE A CA 1
ATOM 15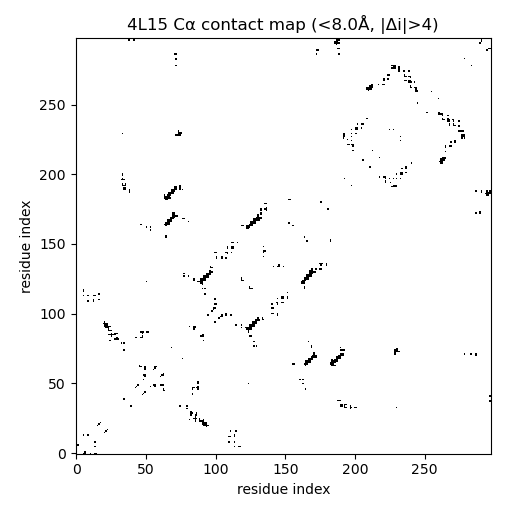63 C C . ILE A 1 231 ? 7.165 -44.452 5.614 1.00 35.44 491 ILE A C 1
ATOM 1564 O O . ILE A 1 231 ? 7.577 -44.713 4.488 1.00 40.04 491 ILE A O 1
ATOM 1569 N N . VAL A 1 232 ? 7.939 -44.554 6.704 1.00 33.08 492 VAL A N 1
ATOM 1570 C CA . VAL A 1 232 ? 9.331 -45.005 6.581 1.00 35.80 492 VAL A CA 1
ATOM 1571 C C . VAL A 1 232 ? 9.389 -46.346 5.861 1.00 43.35 492 VAL A C 1
ATOM 1572 O O . VAL A 1 232 ? 10.172 -46.551 4.924 1.00 45.30 492 VAL A O 1
ATOM 1576 N N . GLN A 1 233 ? 8.555 -47.267 6.313 1.00 47.76 493 GLN A N 1
ATOM 1577 C CA . GLN A 1 233 ? 8.528 -48.578 5.710 1.00 47.16 493 GLN A CA 1
ATOM 1578 C C . GLN A 1 233 ? 8.192 -48.453 4.241 1.00 51.96 493 GLN A C 1
ATOM 1579 O O . GLN A 1 233 ? 8.856 -49.060 3.411 1.00 56.59 493 GLN A O 1
ATOM 1585 N N . ASN A 1 234 ? 7.183 -47.651 3.913 1.00 48.43 494 ASN A N 1
ATOM 1586 C CA . ASN A 1 234 ? 6.818 -47.470 2.512 1.00 50.05 494 ASN A CA 1
ATOM 1587 C C . ASN A 1 234 ? 7.990 -46.971 1.689 1.00 54.94 494 ASN A C 1
ATOM 1588 O O . ASN A 1 234 ? 8.315 -47.534 0.643 1.00 57.09 494 ASN A O 1
ATOM 1593 N N . LEU A 1 235 ? 8.646 -45.931 2.189 1.00 56.97 495 LEU A N 1
ATOM 1594 C CA . LEU A 1 235 ? 9.760 -45.301 1.483 1.00 47.86 495 LEU A CA 1
ATOM 1595 C C . LEU A 1 235 ? 11.027 -46.163 1.368 1.00 51.55 495 LEU A C 1
ATOM 1596 O O . LEU A 1 235 ? 11.874 -45.911 0.510 1.00 45.13 495 LEU A O 1
ATOM 1601 N N . LEU A 1 236 ? 11.160 -47.172 2.227 1.00 52.44 496 LEU A N 1
ATOM 1602 C CA . LEU A 1 236 ? 12.366 -48.005 2.226 1.00 52.14 496 LEU A CA 1
ATOM 1603 C C . LEU A 1 236 ? 12.394 -49.148 1.199 1.00 61.89 496 LEU A C 1
ATOM 1604 O O . LEU A 1 236 ? 13.475 -49.640 0.849 1.00 62.29 496 LEU A O 1
ATOM 1609 N N . VAL A 1 237 ? 11.219 -49.566 0.728 1.00 63.42 497 VAL A N 1
ATOM 1610 C CA . VAL A 1 237 ? 11.131 -50.634 -0.268 1.00 63.88 497 VAL A CA 1
ATOM 1611 C C . VAL A 1 237 ? 11.903 -50.240 -1.532 1.00 61.93 497 VAL A C 1
ATOM 1612 O O . VAL A 1 237 ? 11.837 -49.093 -1.987 1.00 61.26 497 VAL A O 1
ATOM 1616 N N . GLY A 1 238 ? 12.675 -51.184 -2.064 1.00 53.38 498 GLY A N 1
ATOM 1617 C CA . GLY A 1 238 ? 13.573 -50.898 -3.167 1.00 46.42 498 GLY A CA 1
ATOM 1618 C C . GLY A 1 238 ? 14.928 -50.376 -2.725 1.00 53.81 498 GLY A C 1
ATOM 1619 O O . GLY A 1 238 ? 15.803 -50.087 -3.551 1.00 55.56 498 GLY A O 1
ATOM 1620 N N . THR A 1 239 ? 15.097 -50.236 -1.415 1.00 52.43 499 THR A N 1
ATOM 1621 C CA . THR A 1 239 ? 16.359 -49.792 -0.854 1.00 47.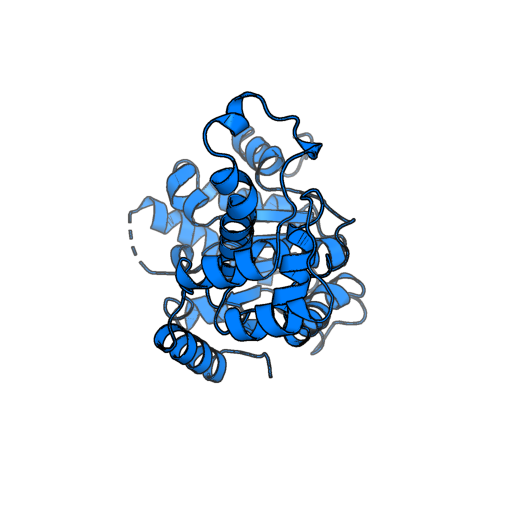55 499 THR A CA 1
ATOM 1622 C C . THR A 1 239 ? 16.743 -50.821 0.180 1.00 48.70 499 THR A C 1
ATOM 1623 O O . THR A 1 239 ? 15.939 -51.159 1.040 1.00 55.70 499 THR A O 1
ATOM 1627 N N . ARG A 1 240 ? 17.959 -51.343 0.082 1.00 49.29 500 ARG A N 1
ATOM 1628 C CA . ARG A 1 240 ? 18.427 -52.347 1.025 1.00 49.40 500 ARG A CA 1
ATOM 1629 C C . ARG A 1 240 ? 18.483 -51.738 2.427 1.00 57.09 500 ARG A C 1
ATOM 1630 O O . ARG A 1 240 ? 19.192 -50.756 2.653 1.00 58.08 500 ARG A O 1
ATOM 1638 N N . HIS A 1 241 ? 17.737 -52.314 3.368 1.00 63.05 501 HIS A N 1
ATOM 1639 C CA . HIS A 1 241 ? 17.770 -51.824 4.747 1.00 65.19 501 HIS A CA 1
ATOM 1640 C C . HIS A 1 241 ? 17.704 -52.935 5.788 1.00 64.23 501 HIS A C 1
ATOM 1641 O O . HIS A 1 241 ? 17.067 -53.965 5.572 1.00 68.13 501 HIS A O 1
ATOM 1648 N N . ASP A 1 242 ? 18.357 -52.707 6.923 1.00 65.28 502 ASP A N 1
ATOM 1649 C CA . ASP A 1 242 ? 18.323 -53.648 8.041 1.00 74.87 502 ASP A CA 1
ATOM 1650 C C . ASP A 1 242 ? 17.555 -53.081 9.238 1.00 69.91 502 ASP A C 1
ATOM 1651 O O . ASP A 1 242 ? 17.931 -53.299 10.390 1.00 79.91 502 ASP A O 1
ATOM 1656 N N . ILE A 1 243 ? 16.477 -52.355 8.950 1.00 52.48 503 ILE A N 1
ATOM 1657 C CA . ILE A 1 243 ? 15.600 -51.803 9.984 1.00 57.22 503 ILE A CA 1
ATOM 1658 C C . ILE A 1 243 ? 14.650 -52.866 10.536 1.00 65.46 503 ILE A C 1
ATOM 1659 O O . ILE A 1 243 ? 13.887 -53.464 9.777 1.00 74.45 503 ILE A O 1
ATOM 1664 N N . THR A 1 244 ? 14.689 -53.084 11.851 1.00 65.22 504 THR A N 1
ATOM 1665 C CA . THR A 1 244 ? 13.822 -54.062 12.526 1.00 67.58 504 THR A CA 1
ATOM 1666 C C . THR A 1 244 ? 12.584 -53.414 13.144 1.00 72.36 504 THR A C 1
ATOM 1667 O O . THR A 1 244 ? 12.475 -52.191 13.198 1.00 74.62 504 THR A O 1
ATOM 1671 N N . ASN A 1 245 ? 11.670 -54.242 13.648 1.00 80.35 505 ASN A N 1
ATOM 1672 C CA . ASN A 1 245 ? 10.445 -53.745 14.278 1.00 81.40 505 ASN A CA 1
ATOM 1673 C C . ASN A 1 245 ? 10.716 -52.903 15.516 1.00 69.39 505 ASN A C 1
ATOM 1674 O O . ASN A 1 245 ? 9.934 -52.026 15.857 1.00 55.43 505 ASN A O 1
ATOM 1679 N N . HIS A 1 246 ? 11.824 -53.180 16.190 1.00 77.43 506 HIS A N 1
ATOM 1680 C CA . HIS A 1 246 ? 12.186 -52.441 17.390 1.00 84.93 506 HIS A CA 1
ATOM 1681 C C . HIS A 1 246 ? 12.815 -51.102 17.024 1.00 71.78 506 HIS A C 1
ATOM 1682 O O . HIS A 1 246 ? 12.617 -50.096 17.711 1.00 72.24 506 HIS A O 1
ATOM 1689 N N . ASN A 1 247 ? 13.591 -51.112 15.945 1.00 56.79 507 ASN A N 1
ATOM 1690 C CA . ASN A 1 247 ? 14.166 -49.897 15.381 1.00 51.70 507 ASN A CA 1
ATOM 1691 C C . ASN A 1 247 ? 13.115 -48.809 15.173 1.00 53.20 507 ASN A C 1
ATOM 1692 O O . ASN A 1 247 ? 13.367 -47.635 15.438 1.00 50.75 507 ASN A O 1
ATOM 1697 N N . LEU A 1 248 ? 11.938 -49.216 14.700 1.00 55.47 508 LEU A N 1
ATOM 1698 C CA . LEU A 1 248 ? 10.836 -48.290 14.447 1.00 51.74 508 LEU A CA 1
ATOM 1699 C C . LEU A 1 248 ? 10.406 -47.478 15.653 1.00 49.11 508 LEU A C 1
ATOM 1700 O O . LEU A 1 248 ? 10.112 -46.294 15.503 1.00 55.37 508 LEU A O 1
ATOM 1705 N N . GLU A 1 249 ? 10.347 -48.107 16.826 1.00 41.58 509 GLU A N 1
ATOM 1706 C CA . GLU A 1 249 ? 10.037 -47.377 18.051 1.00 47.12 509 GLU A CA 1
ATOM 1707 C C . GLU A 1 249 ? 10.963 -46.168 18.159 1.00 49.29 509 GLU A C 1
ATOM 1708 O O . GLU A 1 249 ? 10.515 -45.048 18.464 1.00 42.60 509 GLU A O 1
ATOM 1714 N N . ARG A 1 250 ? 12.248 -46.407 17.878 1.00 39.78 510 ARG A N 1
ATOM 1715 C CA . ARG A 1 250 ? 13.282 -45.385 17.992 1.00 37.67 510 ARG A CA 1
ATOM 1716 C C . ARG A 1 250 ? 13.034 -44.279 16.975 1.00 44.55 510 ARG A C 1
ATOM 1717 O O . ARG A 1 250 ? 13.010 -43.089 17.307 1.00 41.54 510 ARG A O 1
ATOM 1725 N N . ILE A 1 251 ? 12.815 -44.688 15.732 1.00 46.23 511 ILE A N 1
ATOM 1726 C CA . ILE A 1 251 ? 12.510 -43.746 14.668 1.00 40.19 511 ILE A CA 1
ATOM 1727 C C . ILE A 1 251 ? 11.312 -42.848 15.025 1.00 44.88 511 ILE A C 1
ATOM 1728 O O . ILE A 1 251 ? 11.280 -41.671 14.652 1.00 44.45 511 ILE A O 1
ATOM 1733 N N . ARG A 1 252 ? 10.360 -43.385 15.787 1.00 41.96 512 ARG A N 1
ATOM 1734 C CA . ARG A 1 252 ? 9.214 -42.605 16.242 1.00 40.21 512 ARG A CA 1
ATOM 1735 C C . ARG A 1 252 ? 9.622 -41.458 17.156 1.00 42.49 512 ARG A C 1
ATOM 1736 O O . ARG A 1 252 ? 9.278 -40.300 16.899 1.00 48.36 512 ARG A O 1
ATOM 1744 N N . GLU A 1 253 ? 10.352 -41.772 18.219 1.00 45.05 513 GLU A N 1
ATOM 1745 C CA . GLU A 1 253 ? 10.765 -40.744 19.171 1.00 53.84 513 GLU A CA 1
ATOM 1746 C C . GLU A 1 253 ? 11.705 -39.733 18.515 1.00 53.82 513 GLU A C 1
ATOM 1747 O O . GLU A 1 253 ? 11.830 -38.600 18.985 1.00 62.62 513 GLU A O 1
ATOM 1753 N N . LEU A 1 254 ? 12.357 -40.142 17.429 1.00 43.54 514 LEU A N 1
ATOM 1754 C CA . LEU A 1 254 ? 13.269 -39.251 16.704 1.00 46.93 514 LEU A CA 1
ATOM 1755 C C . LEU A 1 254 ? 12.530 -38.207 15.865 1.00 46.03 514 LEU A C 1
ATOM 1756 O O . LEU A 1 254 ? 13.072 -37.136 15.580 1.00 47.54 514 LEU A O 1
ATOM 1761 N N . THR A 1 255 ? 11.280 -38.514 15.522 1.00 40.72 515 THR A N 1
ATOM 1762 C CA . THR A 1 255 ? 10.556 -37.810 14.468 1.00 36.19 515 THR A CA 1
ATOM 1763 C C . THR A 1 255 ? 9.261 -37.167 14.923 1.00 47.65 515 THR A C 1
ATOM 1764 O O . THR A 1 255 ? 8.398 -36.861 14.095 1.00 50.46 515 THR A O 1
ATOM 1768 N N . ASP A 1 256 ? 9.119 -36.984 16.232 1.00 45.17 516 ASP A N 1
ATOM 1769 C CA . ASP A 1 256 ? 8.018 -36.214 16.780 1.00 43.36 516 ASP A CA 1
ATOM 1770 C C . ASP A 1 256 ? 8.022 -34.838 16.096 1.00 41.96 516 ASP A C 1
ATOM 1771 O O . ASP A 1 256 ? 9.088 -34.271 15.853 1.00 38.61 516 ASP A O 1
ATOM 1776 N N . GLY A 1 257 ? 6.842 -34.334 15.733 1.00 38.31 517 GLY A N 1
ATOM 1777 C CA . GLY A 1 257 ? 6.749 -33.067 15.033 1.00 27.88 517 GLY A CA 1
ATOM 1778 C C . GLY A 1 257 ? 7.011 -33.103 13.530 1.00 31.22 517 GLY A C 1
ATOM 1779 O O . GLY A 1 257 ? 6.829 -32.091 12.847 1.00 32.33 517 GLY A O 1
ATOM 1780 N N . TYR A 1 258 ? 7.436 -34.244 12.999 1.00 26.83 518 TYR A N 1
ATOM 1781 C CA . TYR A 1 258 ? 7.681 -34.330 11.553 1.00 34.6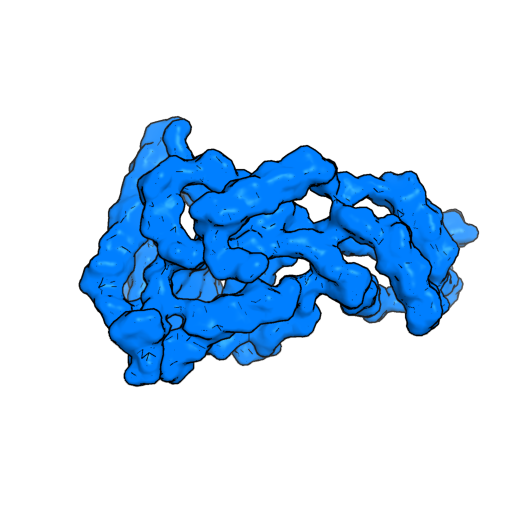5 518 TYR A CA 1
ATOM 1782 C C . TYR A 1 258 ? 6.389 -34.399 10.743 1.00 35.02 518 TYR A C 1
ATOM 1783 O O . TYR A 1 258 ? 5.429 -35.071 11.137 1.00 36.24 518 TYR A O 1
ATOM 1792 N N . SER A 1 259 ? 6.380 -33.717 9.597 1.00 32.04 519 SER A N 1
ATOM 1793 C CA . SER A 1 259 ? 5.338 -33.938 8.600 1.00 32.98 519 SER A CA 1
ATOM 1794 C C . SER A 1 259 ? 5.743 -35.146 7.767 1.00 31.55 519 SER A C 1
ATOM 1795 O O . SER A 1 259 ? 6.828 -35.709 7.972 1.00 32.33 519 SER A O 1
ATOM 1798 N N . GLY A 1 260 ? 4.878 -35.582 6.860 1.00 28.26 520 GLY A N 1
ATOM 1799 C CA . GLY A 1 260 ? 5.239 -36.683 5.981 1.00 26.42 520 GLY A CA 1
ATOM 1800 C C . GLY A 1 260 ? 6.453 -36.262 5.161 1.00 38.54 520 GLY A C 1
ATOM 1801 O O . GLY A 1 260 ? 7.458 -36.988 5.089 1.00 36.06 520 GLY A O 1
ATOM 1802 N N . ALA A 1 261 ? 6.377 -35.073 4.571 1.00 23.54 521 ALA A N 1
ATOM 1803 C CA . ALA A 1 261 ? 7.503 -34.552 3.795 1.00 45.24 521 ALA A CA 1
ATOM 1804 C C . ALA A 1 261 ? 8.838 -34.565 4.564 1.00 40.67 521 ALA A C 1
ATOM 1805 O O . ALA A 1 261 ? 9.871 -34.927 3.991 1.00 32.90 521 ALA A O 1
ATOM 1807 N N . ASP A 1 262 ? 8.804 -34.167 5.843 1.00 36.01 522 ASP A N 1
ATOM 1808 C CA . ASP A 1 262 ? 9.990 -34.212 6.714 1.00 28.12 522 ASP A CA 1
ATOM 1809 C C . ASP A 1 262 ? 10.487 -35.652 6.829 1.00 31.95 522 ASP A C 1
ATOM 1810 O O . ASP A 1 262 ? 11.689 -35.904 6.707 1.00 31.78 522 ASP A O 1
ATOM 1815 N N . MET A 1 263 ? 9.548 -36.581 7.050 1.00 30.45 523 MET A N 1
ATOM 1816 C CA . MET A 1 263 ? 9.823 -38.030 7.041 1.00 32.29 523 MET A CA 1
ATOM 1817 C C . MET A 1 263 ? 10.526 -38.506 5.781 1.00 36.42 523 MET A C 1
ATOM 1818 O O . MET A 1 263 ? 11.481 -39.279 5.854 1.00 41.64 523 MET A O 1
ATOM 1823 N N . ARG A 1 264 ? 10.059 -38.053 4.623 1.00 35.05 524 ARG A N 1
ATOM 1824 C CA . ARG A 1 264 ? 10.697 -38.439 3.361 1.00 46.77 524 ARG A CA 1
ATOM 1825 C C . ARG A 1 264 ? 12.143 -37.914 3.293 1.00 47.18 524 ARG A C 1
ATOM 1826 O O . ARG A 1 264 ? 13.078 -38.658 2.963 1.00 52.15 524 ARG A O 1
ATOM 1834 N N . GLN A 1 265 ? 12.313 -36.637 3.627 1.00 36.81 525 GLN A N 1
ATOM 1835 C CA . GLN A 1 265 ? 13.632 -36.015 3.702 1.00 42.00 525 GLN A CA 1
ATOM 1836 C C . GLN A 1 265 ? 14.552 -36.819 4.627 1.00 40.35 525 GLN A C 1
ATOM 1837 O O . GLN A 1 265 ? 15.723 -37.042 4.310 1.00 36.00 525 GLN A O 1
ATOM 1843 N N . LEU A 1 266 ? 13.992 -37.262 5.755 1.00 25.28 526 LEU A N 1
ATOM 1844 C CA . LEU A 1 266 ? 14.697 -38.093 6.725 1.00 25.83 526 LEU A CA 1
ATOM 1845 C C . LEU A 1 266 ? 15.253 -39.379 6.078 1.00 35.36 526 LEU A C 1
ATOM 1846 O O . LEU A 1 266 ? 16.423 -39.689 6.234 1.00 29.87 526 LEU A O 1
ATOM 1851 N N . CYS A 1 267 ? 14.411 -40.097 5.331 1.00 38.33 527 CYS A N 1
ATOM 1852 C CA . CYS A 1 267 ? 14.772 -41.387 4.728 1.00 37.71 527 CYS A CA 1
ATOM 1853 C C . CYS A 1 267 ? 15.843 -41.253 3.640 1.00 43.26 527 CYS A C 1
ATOM 1854 O O . CYS A 1 267 ? 16.764 -42.074 3.527 1.00 38.28 527 CYS A O 1
ATOM 1857 N N . THR A 1 268 ? 15.692 -40.213 2.828 1.00 39.77 528 THR A N 1
ATOM 1858 C CA . THR A 1 268 ? 16.675 -39.843 1.820 1.00 28.55 528 THR A CA 1
ATOM 1859 C C . THR A 1 268 ? 18.042 -39.585 2.479 1.00 35.33 528 THR A C 1
ATOM 1860 O O . THR A 1 268 ? 19.072 -40.108 2.028 1.00 36.86 528 THR A O 1
ATOM 1864 N N . GLU A 1 269 ? 18.031 -38.786 3.554 1.00 25.90 529 GLU A N 1
ATOM 1865 C CA . GLU A 1 269 ? 19.227 -38.518 4.351 1.00 29.75 529 GLU A CA 1
ATOM 1866 C C . GLU A 1 269 ? 19.798 -39.810 4.894 1.00 34.93 529 GLU A C 1
ATOM 1867 O O . GLU A 1 269 ? 21.000 -40.043 4.802 1.00 35.42 529 GLU A O 1
ATOM 1873 N N . ALA A 1 270 ? 18.926 -40.647 5.454 1.00 27.03 530 ALA A N 1
ATOM 1874 C CA . ALA A 1 270 ? 19.372 -41.880 6.069 1.00 31.43 530 ALA A CA 1
ATOM 1875 C C . ALA A 1 270 ? 19.987 -42.741 4.981 1.00 37.39 530 ALA A C 1
ATOM 1876 O O . ALA A 1 270 ? 21.070 -43.327 5.178 1.00 34.45 530 ALA A O 1
ATOM 1878 N N . ALA A 1 271 ? 19.314 -42.777 3.827 1.00 29.99 531 ALA A N 1
ATOM 1879 C CA . ALA A 1 271 ? 19.744 -43.628 2.713 1.00 35.54 531 ALA A CA 1
ATOM 1880 C C . ALA A 1 271 ? 21.125 -43.250 2.231 1.00 32.40 531 ALA A C 1
ATOM 1881 O O . ALA A 1 271 ? 21.808 -44.075 1.658 1.00 41.10 531 ALA A O 1
ATOM 1883 N N . MET A 1 272 ? 21.532 -42.003 2.462 1.00 30.04 532 MET A N 1
ATOM 1884 C CA . MET A 1 272 ? 22.863 -41.550 2.045 1.00 27.68 532 MET A CA 1
ATOM 1885 C C . MET A 1 272 ? 23.971 -42.200 2.838 1.00 38.27 532 MET A C 1
ATOM 1886 O O . MET A 1 272 ? 25.100 -42.263 2.364 1.00 39.10 532 MET A O 1
ATOM 1891 N N . GLY A 1 273 ? 23.653 -42.660 4.046 1.00 28.73 533 GLY A N 1
ATOM 1892 C CA . GLY A 1 273 ? 24.624 -43.345 4.885 1.00 35.97 533 GLY A CA 1
ATOM 1893 C C . GLY A 1 273 ? 25.499 -44.342 4.129 1.00 41.30 533 GLY A C 1
ATOM 1894 O O . GLY A 1 273 ? 26.703 -44.138 3.963 1.00 47.11 533 GLY A O 1
ATOM 1895 N N . PRO A 1 274 ? 24.897 -45.432 3.663 1.00 34.50 534 PRO A N 1
ATOM 1896 C CA . PRO A 1 274 ? 25.620 -46.429 2.874 1.00 35.06 534 PRO A CA 1
ATOM 1897 C C . PRO A 1 274 ? 26.447 -45.848 1.714 1.00 33.60 534 PRO A C 1
ATOM 1898 O O . PRO A 1 274 ? 27.567 -46.300 1.489 1.00 42.22 534 PRO A O 1
ATOM 1902 N N . ILE A 1 275 ? 25.914 -44.855 1.010 1.00 42.66 535 ILE A N 1
ATOM 1903 C CA . ILE A 1 275 ? 26.677 -44.121 -0.013 1.00 29.60 535 ILE A CA 1
ATOM 1904 C C . ILE A 1 275 ? 27.983 -43.445 0.492 1.00 33.59 535 ILE A C 1
ATOM 1905 O O . ILE A 1 275 ? 29.041 -43.632 -0.106 1.00 46.49 535 ILE A O 1
ATOM 1910 N N . ARG A 1 276 ? 27.911 -42.680 1.587 1.00 37.18 536 ARG A N 1
ATOM 1911 C CA . ARG A 1 276 ? 29.072 -41.919 2.112 1.00 37.77 536 ARG A CA 1
ATOM 1912 C C . ARG A 1 276 ? 30.203 -42.790 2.641 1.00 42.79 536 ARG A C 1
ATOM 1913 O O . ARG A 1 276 ? 31.362 -42.394 2.600 1.00 52.02 536 ARG A O 1
ATOM 1921 N N . ASP A 1 277 ? 29.851 -43.965 3.151 1.00 41.49 537 ASP A N 1
ATOM 1922 C CA . ASP A 1 277 ? 30.807 -44.861 3.776 1.00 43.79 537 ASP A CA 1
ATOM 1923 C C . ASP A 1 277 ? 31.843 -45.387 2.808 1.00 47.91 537 ASP A C 1
ATOM 1924 O O . ASP A 1 277 ? 32.924 -45.810 3.220 1.00 52.31 537 ASP A O 1
ATOM 1929 N N . ILE A 1 278 ? 31.503 -45.375 1.523 1.00 48.89 538 ILE A N 1
ATOM 1930 C CA . ILE A 1 278 ? 32.327 -46.055 0.529 1.00 51.84 538 ILE A CA 1
ATOM 1931 C C . ILE A 1 278 ? 33.109 -45.072 -0.306 1.00 49.49 538 ILE A C 1
ATOM 1932 O O . ILE A 1 278 ? 33.893 -45.472 -1.170 1.00 53.76 538 ILE A O 1
ATOM 1937 N N . GLY A 1 279 ? 32.890 -43.788 -0.041 1.00 45.65 539 GLY A N 1
ATOM 1938 C CA . GLY A 1 279 ? 33.565 -42.730 -0.776 1.00 46.45 539 GLY A CA 1
ATOM 1939 C C . GLY A 1 279 ? 33.659 -42.962 -2.278 1.00 46.76 539 GLY A C 1
ATOM 1940 O O . GLY A 1 279 ? 32.656 -43.167 -2.960 1.00 40.07 539 GLY A O 1
ATOM 1941 N N . ASP A 1 280 ? 34.888 -42.962 -2.781 1.00 49.13 540 ASP A N 1
ATOM 1942 C CA . ASP A 1 280 ? 35.148 -43.024 -4.215 1.00 51.02 540 ASP A CA 1
ATOM 1943 C C . ASP A 1 280 ? 34.740 -44.334 -4.862 1.00 48.59 540 ASP A C 1
ATOM 1944 O O . ASP A 1 280 ? 34.725 -44.450 -6.080 1.00 43.93 540 ASP A O 1
ATOM 1949 N N . ASP A 1 281 ? 34.389 -45.312 -4.038 1.00 46.19 541 ASP A N 1
ATOM 1950 C CA . ASP A 1 281 ? 34.007 -46.612 -4.543 1.00 36.46 541 ASP A CA 1
ATOM 1951 C C . ASP A 1 281 ? 32.599 -46.612 -5.123 1.00 41.02 541 ASP A C 1
ATOM 1952 O O . ASP A 1 281 ? 32.221 -47.549 -5.818 1.00 33.24 541 ASP A O 1
ATOM 1957 N N . ILE A 1 282 ? 31.845 -45.542 -4.865 1.00 41.87 542 ILE A N 1
ATOM 1958 C CA . ILE A 1 282 ? 30.516 -45.378 -5.448 1.00 41.66 542 ILE A CA 1
ATOM 1959 C C . ILE A 1 282 ? 30.600 -45.374 -6.984 1.00 49.58 542 ILE A C 1
ATOM 1960 O O . ILE A 1 282 ? 29.664 -45.770 -7.691 1.00 50.49 542 ILE A O 1
ATOM 1965 N N . GLU A 1 283 ? 31.754 -44.969 -7.493 1.00 48.17 543 GLU A N 1
ATOM 1966 C CA . GLU A 1 283 ? 31.970 -44.948 -8.927 1.00 51.20 543 GLU A CA 1
ATOM 1967 C C . GLU A 1 283 ? 32.086 -46.324 -9.582 1.00 47.76 543 GLU A C 1
ATOM 1968 O O . GLU A 1 283 ? 31.883 -46.459 -10.790 1.00 42.94 543 GLU A O 1
ATOM 1974 N N . THR A 1 284 ? 32.414 -47.340 -8.789 1.00 50.90 544 THR A N 1
ATOM 1975 C CA . THR A 1 284 ? 32.648 -48.677 -9.353 1.00 51.06 544 THR A CA 1
ATOM 1976 C C . THR A 1 284 ? 31.900 -49.805 -8.662 1.00 41.96 544 THR A C 1
ATOM 1977 O O . THR A 1 284 ? 31.769 -50.885 -9.215 1.00 39.90 544 THR A O 1
ATOM 1981 N N . ILE A 1 285 ? 31.399 -49.545 -7.461 1.00 56.29 545 ILE A N 1
ATOM 1982 C CA . ILE A 1 285 ? 30.805 -50.591 -6.640 1.00 34.58 545 ILE A CA 1
ATOM 1983 C C . ILE A 1 285 ? 29.566 -51.179 -7.290 1.00 46.93 545 ILE A C 1
ATOM 1984 O O . ILE A 1 285 ? 28.760 -50.461 -7.901 1.00 44.29 545 ILE A O 1
ATOM 1989 N N . ASP A 1 286 ? 29.428 -52.496 -7.179 1.00 52.98 546 ASP A N 1
ATOM 1990 C CA . ASP A 1 286 ? 28.193 -53.152 -7.579 1.00 61.11 546 ASP A CA 1
ATOM 1991 C C . ASP A 1 286 ? 27.081 -52.682 -6.650 1.00 60.59 546 ASP A C 1
ATOM 1992 O O . ASP A 1 286 ? 27.237 -52.717 -5.422 1.00 67.96 546 ASP A O 1
ATOM 1997 N N . LYS A 1 287 ? 25.968 -52.241 -7.232 1.00 45.25 547 LYS A N 1
ATOM 1998 C CA . LYS A 1 287 ? 24.861 -51.699 -6.448 1.00 47.98 547 LYS A CA 1
ATOM 1999 C C . LYS A 1 287 ? 24.398 -52.571 -5.268 1.00 53.99 547 LYS A C 1
ATOM 2000 O O . LYS A 1 287 ? 23.853 -52.050 -4.290 1.00 59.53 547 LYS A O 1
ATOM 2006 N N . ASP A 1 288 ? 24.628 -53.880 -5.348 1.00 55.80 548 ASP A N 1
ATOM 2007 C CA . ASP A 1 288 ? 24.139 -54.795 -4.321 1.00 52.09 548 ASP A CA 1
ATOM 2008 C C . ASP A 1 288 ? 25.090 -54.881 -3.151 1.00 50.03 548 ASP A C 1
ATOM 2009 O O . ASP A 1 288 ? 24.733 -55.351 -2.072 1.00 58.41 548 ASP A O 1
ATOM 2014 N N . ASP A 1 289 ? 26.304 -54.402 -3.370 1.00 49.97 549 ASP A N 1
ATOM 2015 C CA . ASP A 1 289 ? 27.328 -54.429 -2.339 1.00 42.81 549 ASP A CA 1
ATOM 2016 C C . ASP A 1 289 ? 27.312 -53.179 -1.493 1.00 46.71 549 ASP A C 1
ATOM 2017 O O . ASP A 1 289 ? 28.114 -53.032 -0.565 1.00 50.88 549 ASP A O 1
ATOM 2022 N N . ILE A 1 290 ? 26.379 -52.287 -1.813 1.00 48.11 550 ILE A N 1
ATOM 2023 C CA . ILE A 1 290 ? 26.162 -51.107 -1.007 1.00 39.86 550 ILE A CA 1
ATOM 2024 C C . ILE A 1 290 ? 25.501 -51.532 0.299 1.00 44.72 550 ILE A C 1
ATOM 2025 O O . ILE A 1 290 ? 24.570 -52.349 0.318 1.00 33.71 550 ILE A O 1
ATOM 2030 N N . ARG A 1 291 ? 26.019 -50.976 1.386 1.00 44.62 551 ARG A N 1
ATOM 2031 C CA . ARG A 1 291 ? 25.652 -51.355 2.749 1.00 48.47 551 ARG A CA 1
ATOM 2032 C C . ARG A 1 291 ? 24.153 -51.146 3.012 1.00 56.10 551 ARG A C 1
ATOM 2033 O O . ARG A 1 291 ? 23.503 -50.327 2.355 1.00 57.00 551 ARG A O 1
ATOM 2041 N N . ALA A 1 292 ? 23.578 -51.890 3.949 1.00 64.29 552 ALA A N 1
ATOM 2042 C CA . ALA A 1 292 ? 22.163 -51.652 4.283 1.00 59.63 552 ALA A CA 1
ATOM 2043 C C . ALA A 1 292 ? 21.949 -50.377 5.130 1.00 45.09 552 ALA A C 1
ATOM 2044 O O . ALA A 1 292 ? 22.776 -50.037 5.987 1.00 38.88 552 ALA A O 1
ATOM 2046 N N . VAL A 1 293 ? 20.847 -49.671 4.878 1.00 31.49 553 VAL A N 1
ATOM 2047 C CA . VAL A 1 293 ? 20.439 -48.550 5.739 1.00 43.04 553 VAL A CA 1
ATOM 2048 C C . VAL A 1 293 ? 20.091 -49.097 7.135 1.00 36.27 553 VAL A C 1
ATOM 2049 O O . VAL A 1 293 ? 19.383 -50.098 7.240 1.00 37.89 553 VAL A O 1
ATOM 2053 N N . THR A 1 294 ? 20.605 -48.469 8.192 1.00 33.13 554 THR A N 1
ATOM 2054 C CA . THR A 1 294 ? 20.304 -48.885 9.579 1.00 36.56 554 THR A CA 1
ATOM 2055 C C . THR A 1 294 ? 19.681 -47.777 10.398 1.00 37.00 554 THR A C 1
ATOM 2056 O O . THR A 1 294 ? 19.557 -46.646 9.923 1.00 40.32 554 THR A O 1
ATOM 2060 N N . VAL A 1 295 ? 19.301 -48.092 11.637 1.00 44.90 555 VAL A N 1
ATOM 2061 C CA . VAL A 1 295 ? 18.747 -47.066 12.514 1.00 37.02 555 VAL A CA 1
ATOM 2062 C C . VAL A 1 295 ? 19.793 -46.020 12.766 1.00 40.29 555 VAL A C 1
ATOM 2063 O O . VAL A 1 295 ? 19.457 -44.854 12.933 1.00 41.61 555 VAL A O 1
ATOM 2067 N N . MET A 1 296 ? 21.059 -46.437 12.844 1.00 32.72 556 MET A N 1
ATOM 2068 C CA . MET A 1 296 ? 22.126 -45.464 13.073 1.00 47.75 556 MET A CA 1
ATOM 2069 C C . MET A 1 296 ? 22.035 -44.345 12.027 1.00 44.14 556 MET A C 1
ATOM 2070 O O . MET A 1 296 ? 22.087 -43.157 12.361 1.00 40.88 556 MET A O 1
ATOM 2075 N N . ASP A 1 297 ? 21.838 -44.737 10.775 1.00 36.52 557 ASP A N 1
ATOM 2076 C CA . ASP A 1 297 ? 21.619 -43.776 9.706 1.00 33.23 557 ASP A CA 1
ATOM 2077 C C . ASP A 1 297 ? 20.483 -42.801 10.019 1.00 29.74 557 ASP A C 1
ATOM 2078 O O . ASP A 1 297 ? 20.610 -41.597 9.808 1.00 34.82 557 ASP A O 1
ATOM 2083 N N . PHE A 1 298 ? 19.380 -43.318 10.541 1.00 29.80 558 PHE A N 1
ATOM 2084 C CA . PHE A 1 298 ? 18.253 -42.465 10.883 1.00 29.34 558 PHE A CA 1
ATOM 2085 C C . PHE A 1 298 ? 18.585 -41.521 12.031 1.00 42.04 558 PHE A C 1
ATOM 2086 O O . PHE A 1 298 ? 18.273 -40.320 11.952 1.00 36.97 558 PHE A O 1
ATOM 2094 N N . ALA A 1 299 ? 19.215 -42.067 13.078 1.00 36.22 559 ALA A N 1
ATOM 2095 C CA . ALA A 1 299 ? 19.660 -41.291 14.240 1.00 31.06 559 ALA A CA 1
ATOM 2096 C C . ALA A 1 299 ? 20.525 -40.137 13.796 1.00 31.71 559 ALA A C 1
ATOM 2097 O O . ALA A 1 299 ? 20.314 -38.997 14.224 1.00 31.31 559 ALA A O 1
ATOM 2099 N N . GLU A 1 300 ? 21.490 -40.437 12.923 1.00 30.74 560 GLU A N 1
ATOM 2100 C CA . GLU A 1 300 ? 22.373 -39.410 12.360 1.00 39.46 560 GLU A CA 1
ATOM 2101 C C . GLU A 1 300 ? 21.597 -38.443 11.478 1.00 29.70 560 GLU A C 1
ATOM 2102 O O . GLU A 1 300 ? 21.810 -37.229 11.528 1.00 45.49 560 GLU A O 1
ATOM 2108 N N . ALA A 1 301 ? 20.693 -38.985 10.672 1.00 31.12 561 ALA A N 1
ATOM 2109 C CA . ALA A 1 301 ? 19.910 -38.164 9.756 1.00 33.06 561 ALA A CA 1
ATOM 2110 C C . ALA A 1 301 ? 18.957 -37.235 10.510 1.00 30.87 561 ALA A C 1
ATOM 2111 O O . ALA A 1 301 ? 18.672 -36.117 10.059 1.00 29.03 561 ALA A O 1
ATOM 2113 N N . ALA A 1 302 ? 18.471 -37.699 11.659 1.00 31.44 562 ALA A N 1
ATOM 2114 C CA . ALA A 1 302 ? 17.569 -36.895 12.488 1.00 35.10 562 ALA A CA 1
ATOM 2115 C C . ALA A 1 302 ? 18.287 -35.663 13.019 1.00 34.30 562 ALA A C 1
ATOM 2116 O O . ALA A 1 302 ? 17.648 -34.665 13.345 1.00 45.69 562 ALA A O 1
ATOM 2118 N N . ARG A 1 303 ? 19.617 -35.742 13.106 1.00 36.87 563 ARG A N 1
ATOM 2119 C CA . ARG A 1 303 ? 20.428 -34.639 13.636 1.00 32.82 563 ARG A CA 1
ATOM 2120 C C . ARG A 1 303 ? 20.565 -33.552 12.588 1.00 35.20 563 ARG A C 1
ATOM 2121 O O . ARG A 1 303 ? 20.820 -32.392 12.909 1.00 39.44 563 ARG A O 1
ATOM 2129 N N . VAL A 1 304 ? 20.375 -33.947 11.337 1.00 40.44 564 VAL A N 1
ATOM 2130 C CA . VAL A 1 304 ? 20.534 -33.067 10.189 1.00 43.08 564 VAL A CA 1
ATOM 2131 C C . VAL A 1 304 ? 19.199 -32.439 9.775 1.00 46.96 564 VAL A C 1
ATOM 2132 O O . VAL A 1 304 ? 19.080 -31.216 9.707 1.00 61.29 564 VAL A O 1
ATOM 2136 N N . VAL A 1 305 ? 18.201 -33.275 9.507 1.00 42.82 565 VAL A N 1
ATOM 2137 C CA . VAL A 1 305 ? 16.867 -32.796 9.152 1.00 44.91 565 VAL A CA 1
ATOM 2138 C C . VAL A 1 305 ? 16.246 -31.963 10.288 1.00 46.33 565 VAL A C 1
ATOM 2139 O O . VAL A 1 305 ? 16.589 -32.156 11.464 1.00 52.75 565 VAL A O 1
ATOM 2143 N N . ARG A 1 306 ? 15.396 -30.999 9.930 1.00 51.43 566 ARG A N 1
ATOM 2144 C CA . ARG A 1 306 ? 14.662 -30.184 10.904 1.00 56.97 566 ARG A CA 1
ATOM 2145 C C . ARG A 1 306 ? 13.183 -30.170 10.543 1.00 58.00 566 ARG A C 1
ATOM 2146 O O . ARG A 1 306 ? 12.834 -29.918 9.386 1.00 62.75 566 ARG A O 1
ATOM 2154 N N . PRO A 1 307 ? 12.310 -30.420 11.536 1.00 48.14 567 PRO A N 1
ATOM 2155 C CA . PRO A 1 307 ? 10.861 -30.372 11.287 1.00 45.27 567 PRO A CA 1
ATOM 2156 C C . PRO A 1 307 ? 10.479 -29.031 10.654 1.00 45.06 567 PRO A C 1
ATOM 2157 O O . PRO A 1 307 ? 10.956 -27.993 11.108 1.00 41.68 567 PRO A O 1
ATOM 2161 N N . THR A 1 308 ? 9.638 -29.063 9.625 1.00 53.49 568 THR A N 1
ATOM 2162 C CA . THR A 1 308 ? 9.276 -27.868 8.864 1.00 51.99 568 THR A CA 1
ATOM 2163 C C . THR A 1 308 ? 8.379 -26.871 9.617 1.00 46.04 568 THR A C 1
ATOM 2164 O O . THR A 1 308 ? 8.538 -25.662 9.471 1.00 45.74 568 THR A O 1
ATOM 2168 N N . VAL A 1 309 ? 7.432 -27.368 10.406 1.00 48.46 569 VAL A N 1
ATOM 2169 C CA . VAL A 1 309 ? 6.506 -26.472 11.089 1.00 61.39 569 VAL A CA 1
ATOM 2170 C C . VAL A 1 309 ? 6.850 -26.387 12.573 1.00 67.62 569 VAL A C 1
ATOM 2171 O O . VAL A 1 309 ? 7.173 -27.404 13.200 1.00 66.63 569 VAL A O 1
ATOM 2175 N N . ASP A 1 310 ? 6.817 -25.173 13.127 1.00 70.15 570 ASP A N 1
ATOM 2176 C CA . ASP A 1 310 ? 7.037 -25.008 14.563 1.00 69.97 570 ASP A CA 1
ATOM 2177 C C . ASP A 1 310 ? 5.738 -25.086 15.340 1.00 65.06 570 ASP A C 1
ATOM 2178 O O . ASP A 1 310 ? 4.651 -25.206 14.757 1.00 54.19 570 ASP A O 1
ATOM 2183 N N . ASP A 1 311 ? 5.868 -25.032 16.663 1.00 68.16 571 ASP A N 1
ATOM 2184 C CA . ASP A 1 311 ? 4.727 -25.177 17.550 1.00 71.46 571 ASP A CA 1
ATOM 2185 C C . ASP A 1 311 ? 3.804 -23.974 17.453 1.00 64.90 571 ASP A C 1
ATOM 2186 O O . ASP A 1 311 ? 2.632 -24.069 17.785 1.00 61.18 571 ASP A O 1
ATOM 2191 N N . SER A 1 312 ? 4.328 -22.844 16.992 1.00 63.15 572 SER A N 1
ATOM 2192 C CA . SER A 1 312 ? 3.494 -21.661 16.834 1.00 67.01 572 SER A CA 1
ATOM 2193 C C . SER A 1 312 ? 2.450 -21.938 15.762 1.00 61.25 572 SER A C 1
ATOM 2194 O O . SER A 1 312 ? 1.249 -21.789 16.001 1.00 55.66 572 SER A O 1
ATOM 2197 N N . GLN A 1 313 ? 2.919 -22.372 14.593 1.00 56.21 573 GLN A N 1
ATOM 2198 C CA . GLN A 1 313 ? 2.038 -22.692 13.482 1.00 58.06 573 GLN A CA 1
ATOM 2199 C C . GLN A 1 313 ? 0.995 -23.733 13.892 1.00 58.69 573 GLN A C 1
ATOM 2200 O O . GLN A 1 313 ? -0.181 -23.615 13.549 1.00 68.09 573 GLN A O 1
ATOM 2206 N N . LEU A 1 314 ? 1.429 -24.729 14.655 1.00 50.70 574 LEU A N 1
ATOM 2207 C CA . LEU A 1 314 ? 0.532 -25.759 15.153 1.00 43.41 574 LEU A CA 1
ATOM 2208 C C . LEU A 1 314 ? -0.538 -25.170 16.062 1.00 50.25 574 LEU A C 1
ATOM 2209 O O . LEU A 1 314 ? -1.727 -25.461 15.897 1.00 62.33 574 LEU A O 1
ATOM 2214 N N . ASP A 1 315 ? -0.115 -24.347 17.021 1.00 49.17 575 ASP A N 1
ATOM 2215 C CA . ASP A 1 315 ? -1.046 -23.694 17.938 1.00 55.19 575 ASP A CA 1
ATOM 2216 C C . ASP A 1 315 ? -2.096 -22.914 17.160 1.00 56.46 575 ASP A C 1
ATOM 2217 O O . ASP A 1 315 ? -3.285 -22.959 17.480 1.00 51.69 575 ASP A O 1
ATOM 2222 N N . ALA A 1 316 ? -1.641 -22.222 16.120 1.00 31.25 576 ALA A N 1
ATOM 2223 C CA . ALA A 1 316 ? -2.513 -21.431 15.279 1.00 38.41 576 ALA A CA 1
ATOM 2224 C C . ALA A 1 316 ? -3.566 -22.320 14.586 1.00 50.17 576 ALA A C 1
ATOM 2225 O O . ALA A 1 316 ? -4.770 -22.094 14.740 1.00 51.38 576 ALA A O 1
ATOM 2227 N N . TYR A 1 317 ? -3.109 -23.330 13.843 1.00 43.86 577 TYR A N 1
ATOM 2228 C CA . TYR A 1 317 ? -4.005 -24.269 13.177 1.00 41.99 577 TYR A CA 1
ATOM 2229 C C . TYR A 1 317 ? -5.039 -24.805 14.164 1.00 47.64 577 TYR A C 1
ATOM 2230 O O . TYR A 1 317 ? -6.224 -24.947 13.832 1.00 45.30 577 TYR A O 1
ATOM 2239 N N . ALA A 1 318 ? -4.577 -25.124 15.372 1.00 47.50 578 ALA A N 1
ATOM 2240 C CA . ALA A 1 318 ? -5.418 -25.801 16.363 1.00 46.15 578 ALA A CA 1
ATOM 2241 C C . ALA A 1 318 ? -6.498 -24.846 16.829 1.00 56.00 578 ALA A C 1
ATOM 2242 O O . ALA A 1 318 ? -7.654 -25.228 17.046 1.00 64.03 578 ALA A O 1
ATOM 2244 N N . ALA A 1 319 ? -6.096 -23.592 16.980 1.00 54.12 579 ALA A N 1
ATOM 2245 C CA . ALA A 1 319 ? -7.001 -22.520 17.373 1.00 55.98 579 ALA A CA 1
ATOM 2246 C C . ALA A 1 319 ? -8.069 -22.288 16.298 1.00 51.01 579 ALA A C 1
ATOM 2247 O O . ALA A 1 319 ? -9.267 -22.272 16.596 1.00 52.77 579 ALA A O 1
ATOM 2249 N N . TRP A 1 320 ? -7.622 -22.116 15.053 1.00 49.69 580 TRP A N 1
ATOM 2250 C CA . TRP A 1 320 ? -8.513 -21.994 13.890 1.00 46.80 580 TRP A CA 1
ATOM 2251 C C . TRP A 1 320 ? -9.459 -23.191 13.780 1.00 45.84 580 TRP A C 1
ATOM 2252 O O . TRP A 1 320 ? -10.661 -23.023 13.551 1.00 46.25 580 TRP A O 1
ATOM 2263 N N . ASP A 1 321 ? -8.913 -24.394 13.953 1.00 45.38 581 ASP A N 1
ATOM 2264 C CA . ASP A 1 321 ? -9.710 -25.616 13.939 1.00 40.25 581 ASP A CA 1
ATOM 2265 C C . ASP A 1 321 ? -10.778 -25.630 15.038 1.00 49.36 581 ASP A C 1
ATOM 2266 O O . ASP A 1 321 ? -11.844 -26.232 14.873 1.00 53.82 581 ASP A O 1
ATOM 2271 N N . LYS A 1 322 ? -10.506 -24.962 16.155 1.00 53.82 582 LYS A N 1
ATOM 2272 C CA . LYS A 1 322 ? -11.491 -24.905 17.233 1.00 61.57 582 LYS A CA 1
ATOM 2273 C C . LYS A 1 322 ? -12.724 -24.073 16.833 1.00 60.22 582 LYS A C 1
ATOM 2274 O O . LYS A 1 322 ? -13.863 -24.468 17.093 1.00 63.35 582 LYS A O 1
ATOM 2280 N N . LYS A 1 323 ? -12.488 -22.942 16.174 1.00 59.60 583 LYS A N 1
ATOM 2281 C CA . LYS A 1 323 ? -13.566 -22.032 15.772 1.00 72.26 583 LYS A CA 1
ATOM 2282 C C . LYS A 1 323 ? -14.320 -22.477 14.507 1.00 81.26 583 LYS A C 1
ATOM 2283 O O . LYS A 1 323 ? -15.547 -22.357 14.432 1.00 86.73 583 LYS A O 1
ATOM 2289 N N . PHE A 1 324 ? -13.586 -22.973 13.511 1.00 74.71 584 PHE A N 1
ATOM 2290 C CA . PHE A 1 324 ? -14.176 -23.241 12.200 1.00 63.38 584 PHE A CA 1
ATOM 2291 C C . PHE A 1 324 ? -14.049 -24.681 11.744 1.00 56.92 584 PHE A C 1
ATOM 2292 O O . PHE A 1 324 ? -14.520 -25.025 10.662 1.00 61.13 584 PHE A O 1
ATOM 2300 N N . GLY A 1 325 ? -13.416 -25.517 12.563 1.00 56.57 585 GLY A N 1
ATOM 2301 C CA . GLY A 1 325 ? -13.245 -26.921 12.232 1.00 58.50 585 GLY A CA 1
ATOM 2302 C C . GLY A 1 325 ? -14.416 -27.795 12.652 1.00 58.62 585 GLY A C 1
ATOM 2303 O O . GLY A 1 325 ? -15.202 -27.421 13.526 1.00 72.97 585 GLY A O 1
ATOM 2304 N N . CYS A 1 326 ? -14.527 -28.966 12.030 1.00 42.40 586 CYS A N 1
ATOM 2305 C CA . CYS A 1 326 ? -15.624 -29.882 12.314 1.00 42.15 586 CYS A CA 1
ATOM 2306 C C . CYS A 1 326 ? -15.148 -31.258 12.762 1.00 50.99 586 CYS A C 1
ATOM 2307 O O . CYS A 1 326 ? -15.942 -32.059 13.254 1.00 50.80 586 CYS A O 1
ATOM 2310 N N . LEU A 1 327 ? -13.858 -31.533 12.566 1.00 60.59 587 LEU A N 1
ATOM 2311 C CA . LEU A 1 327 ? -13.230 -32.720 13.144 1.00 61.46 587 LEU A CA 1
ATOM 2312 C C . LEU A 1 327 ? -13.234 -32.605 14.676 1.00 65.41 587 LEU A C 1
ATOM 2313 O O . LEU A 1 327 ? -13.068 -31.505 15.216 1.00 65.49 587 LEU A O 1
ATOM 2318 N N . PRO A 1 328 ? -13.447 -33.738 15.375 1.00 68.76 588 PRO A N 1
ATOM 2319 C CA . PRO A 1 328 ? -13.515 -33.842 16.846 1.00 74.17 588 PRO A CA 1
ATOM 2320 C C . PRO A 1 328 ? -12.230 -33.469 17.592 1.00 71.07 588 PRO A C 1
ATOM 2321 O O . PRO A 1 328 ? -11.182 -33.309 16.968 1.00 73.71 588 PRO A O 1
#

CATH classification: 3.40.50.300 (+1 more: 1.10.8.60)

Foldseek 3Di:
DPDPLCPPADPVLVVCQVPPFKDFDQPCAQVLALWDPLVVVVLCQQALVCLVCVVPQDDVSAHAQEEEEEAAPQQPVVVNLVNSCSSNRAIGTEDEVCCLVPVPLDCSLSNLVVNLVVSQVRPLHEYEYEACLQLQACVVSSVNSSVSNVVSLVVVVPDRPTNYHYYYYHHCCVSHDPVNLVSHLAYAYGYARALVSLVVLLVVLCPVAAADEDPVLSVVLSVLQVLAHSNLSNQLNVQLSCVLVVVCPPCNVPDDPVPRDHRYSVSSVVSSVVGDHDDDVVSVVVSVVVCVVRHDRD

Radius of gyration: 21.71 Å; Cα contacts (8 Å, |Δi|>4): 475; chains: 1; bounding box: 67×47×48 Å

Organism: Caenorhabditis elegans (NCBI:txid6239)